Protein AF-A0A7V6G036-F1 (afdb_monomer)

Mean predicted aligned error: 5.05 Å

pLDDT: mean 91.59, std 6.53, range [67.0, 98.19]

Radius of gyration: 18.04 Å; Cα contacts (8 Å, |Δi|>4): 227; chains: 1; bounding box: 40×40×52 Å

Nearest PDB structures (foldseek):
  4u9l-assembly1_A  TM=2.159E-01  e=4.459E+00  Thermus thermophilus HB8

Solvent-accessible surface area (backbone atoms only — not comparable to full-atom values): 10056 Å² total; per-residue (Å²): 109,72,67,58,55,53,50,53,51,53,51,50,52,52,39,58,75,76,71,54,62,87,79,48,56,71,57,48,54,56,48,50,53,50,50,50,52,54,50,52,50,50,52,51,50,55,60,70,69,41,55,66,54,60,52,47,45,65,72,68,31,77,68,66,53,51,56,38,50,51,41,49,52,48,35,20,52,50,28,34,60,49,13,73,80,73,76,42,57,55,31,50,25,28,20,40,23,32,30,40,35,41,26,87,53,42,11,52,52,37,29,76,75,74,33,62,69,57,10,51,51,21,26,51,54,18,49,50,38,39,55,49,22,68,68,44,30,62,54,34,30,70,79,47,63,46,72,60,40,36,53,58,23,32,25,32,15,48,54,84,43,26,67,56,44,45,72,56,53,39,73,70,51,34,52,52,21,30,48,28,6,51,52,38,55,64,44,29,80,53,46,28,60,56,30,48,75,72,84

Foldseek 3Di:
DVVVVVVVVVVVVVCVVPPDDPVCVVVVLVVVVVVLVVVVVVLVVVVVPPVVLVVCCVVVDPVLVVLLVVLLCCLLVVQLVCCVVVVHDNLLSSLLSLCFLVLSNSLSCCCVLPNNVSSVVSNVVSPVLCVVLLVCLLVCLVPHPNLCSLNSCALVLQPPCLVVSVVRHHPVSSSSSNSSNSVSVVCSVPRNVVSSVVD

Structure (mmCIF, N/CA/C/O backbone):
data_AF-A0A7V6G036-F1
#
_entry.id   AF-A0A7V6G036-F1
#
loop_
_atom_site.group_PDB
_atom_site.id
_atom_site.type_symbol
_atom_site.label_atom_id
_atom_site.label_alt_id
_atom_site.label_comp_id
_atom_site.label_asym_id
_atom_site.label_entity_id
_atom_site.label_seq_id
_atom_site.pdbx_PDB_ins_code
_atom_site.Cartn_x
_atom_site.Cartn_y
_atom_site.Cartn_z
_atom_site.occupancy
_atom_site.B_iso_or_equiv
_atom_site.auth_seq_id
_atom_site.auth_comp_id
_atom_site.auth_asym_id
_atom_site.auth_atom_id
_atom_site.pdbx_PDB_model_num
ATOM 1 N N . MET A 1 1 ? 1.372 -22.410 1.178 1.00 67.00 1 MET A N 1
ATOM 2 C CA . MET A 1 1 ? 1.437 -21.189 0.343 1.00 67.00 1 MET A CA 1
ATOM 3 C C . MET A 1 1 ? 2.868 -20.773 0.031 1.00 67.00 1 MET A C 1
ATOM 5 O O . MET A 1 1 ? 3.196 -20.750 -1.142 1.00 67.00 1 MET A O 1
ATOM 9 N N . THR A 1 2 ? 3.741 -20.534 1.015 1.00 76.88 2 THR A N 1
ATOM 10 C CA . THR A 1 2 ? 5.126 -20.068 0.771 1.00 76.88 2 THR A CA 1
ATOM 11 C C . THR A 1 2 ? 5.919 -20.951 -0.199 1.00 76.88 2 THR A C 1
ATOM 13 O O . THR A 1 2 ? 6.504 -20.445 -1.147 1.00 76.88 2 THR A O 1
ATOM 16 N N . LEU A 1 3 ? 5.864 -22.279 -0.037 1.00 85.00 3 LEU A N 1
ATOM 17 C CA . LEU A 1 3 ? 6.539 -23.217 -0.943 1.00 85.00 3 LEU A CA 1
ATOM 18 C C . LEU A 1 3 ? 6.002 -23.147 -2.384 1.00 85.00 3 LEU A C 1
ATOM 20 O O . LEU A 1 3 ? 6.774 -23.248 -3.328 1.00 85.00 3 LEU A O 1
ATOM 24 N N . ILE A 1 4 ? 4.694 -22.932 -2.553 1.00 88.75 4 ILE A N 1
ATOM 25 C CA . ILE A 1 4 ? 4.055 -22.823 -3.875 1.00 88.75 4 ILE A CA 1
ATOM 26 C C . ILE A 1 4 ? 4.587 -21.589 -4.609 1.00 88.75 4 ILE A C 1
ATOM 28 O O . ILE A 1 4 ? 4.907 -21.684 -5.787 1.00 88.75 4 ILE A O 1
ATOM 32 N N . LEU A 1 5 ? 4.740 -20.461 -3.905 1.00 83.88 5 LEU A N 1
ATOM 33 C CA . LEU A 1 5 ? 5.298 -19.230 -4.475 1.00 83.88 5 LEU A CA 1
ATOM 34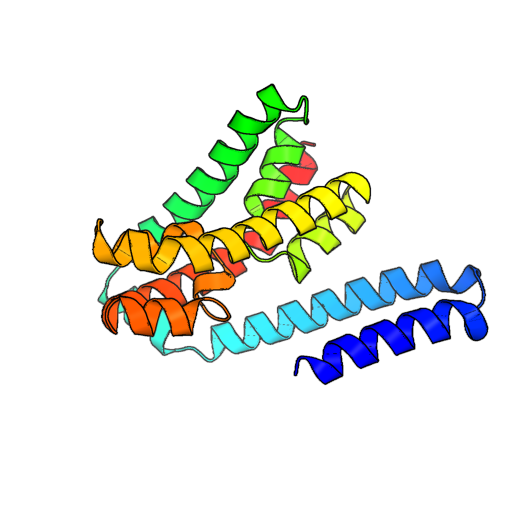 C C . LEU A 1 5 ? 6.755 -19.422 -4.911 1.00 83.88 5 LEU A C 1
ATOM 36 O O . LEU A 1 5 ? 7.113 -19.065 -6.029 1.00 83.88 5 LEU A O 1
ATOM 40 N N . VAL A 1 6 ? 7.579 -20.039 -4.058 1.00 88.12 6 VAL A N 1
ATOM 41 C CA . VAL A 1 6 ? 8.990 -20.316 -4.377 1.00 88.12 6 VAL A CA 1
ATOM 42 C C . VAL A 1 6 ? 9.105 -21.249 -5.583 1.00 88.12 6 VAL A C 1
ATOM 44 O O . VAL A 1 6 ? 9.888 -20.979 -6.490 1.00 88.12 6 VAL A O 1
ATOM 47 N N . ILE A 1 7 ? 8.299 -22.314 -5.628 1.00 93.31 7 ILE A N 1
ATOM 48 C CA . ILE A 1 7 ? 8.272 -23.248 -6.760 1.00 93.31 7 ILE A CA 1
ATOM 49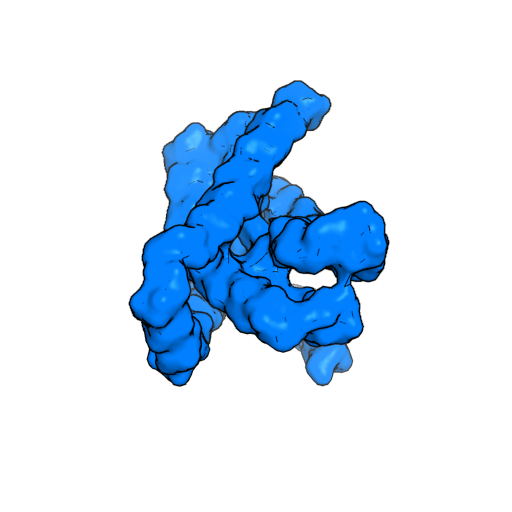 C C . ILE A 1 7 ? 7.805 -22.542 -8.036 1.00 93.31 7 ILE A C 1
ATOM 51 O O . ILE A 1 7 ? 8.419 -22.735 -9.080 1.00 93.31 7 ILE A O 1
ATOM 55 N N . ALA A 1 8 ? 6.768 -21.706 -7.969 1.00 91.81 8 ALA A N 1
ATOM 56 C CA . ALA A 1 8 ? 6.275 -20.963 -9.126 1.00 91.81 8 ALA A CA 1
ATOM 57 C C . ALA A 1 8 ? 7.354 -20.036 -9.712 1.00 91.81 8 ALA A C 1
ATOM 59 O O . ALA A 1 8 ? 7.557 -20.031 -10.925 1.00 91.81 8 ALA A O 1
ATOM 60 N N . ILE A 1 9 ? 8.095 -19.320 -8.857 1.00 89.56 9 ILE A N 1
ATOM 61 C CA . ILE A 1 9 ? 9.213 -18.466 -9.284 1.00 89.56 9 ILE A CA 1
ATOM 62 C C . ILE A 1 9 ? 10.333 -19.310 -9.898 1.00 89.56 9 ILE A C 1
ATOM 64 O O . ILE A 1 9 ? 10.799 -19.004 -10.993 1.00 89.56 9 ILE A O 1
ATOM 68 N N . ALA A 1 10 ? 10.746 -20.389 -9.227 1.00 92.94 10 ALA A N 1
ATOM 69 C CA . ALA A 1 10 ? 11.811 -21.258 -9.721 1.00 92.94 10 ALA A CA 1
ATOM 70 C C . ALA A 1 10 ? 11.461 -21.867 -11.089 1.00 92.94 10 ALA A C 1
ATOM 72 O O . ALA A 1 10 ? 12.284 -21.842 -12.002 1.00 92.94 10 ALA A O 1
ATOM 73 N N . LEU A 1 11 ? 10.228 -22.353 -11.260 1.00 94.12 11 LEU A N 1
ATOM 74 C CA . LEU A 1 11 ? 9.738 -22.863 -12.540 1.00 94.12 11 LEU A CA 1
ATOM 75 C C . LEU A 1 11 ? 9.692 -21.770 -13.610 1.00 94.12 11 LEU A C 1
ATOM 77 O O . LEU A 1 11 ? 10.123 -22.024 -14.730 1.00 94.12 11 LEU A O 1
ATOM 81 N N . GLY A 1 12 ? 9.234 -20.562 -13.271 1.00 91.31 12 GLY A N 1
ATOM 82 C CA . GLY A 1 12 ? 9.224 -19.423 -14.192 1.00 91.31 12 GLY A CA 1
ATOM 83 C C . GLY A 1 12 ? 10.622 -19.069 -14.702 1.00 91.31 12 GLY A C 1
ATOM 84 O O . GLY A 1 12 ? 10.814 -18.919 -15.908 1.00 91.31 12 GLY A O 1
ATOM 85 N N . ILE A 1 13 ? 11.617 -19.027 -13.808 1.00 91.00 13 ILE A N 1
ATOM 86 C CA . ILE A 1 13 ? 13.024 -18.792 -14.170 1.00 91.00 13 ILE A CA 1
ATOM 87 C C . ILE A 1 13 ? 13.540 -19.912 -15.082 1.00 91.00 13 ILE A C 1
ATOM 89 O O . ILE A 1 13 ? 14.105 -19.632 -16.137 1.00 91.00 13 ILE A O 1
ATOM 93 N N . LEU A 1 14 ? 13.323 -21.181 -14.717 1.00 94.50 14 LEU A N 1
ATOM 94 C CA . LEU A 1 14 ? 13.783 -22.323 -15.516 1.00 94.50 14 LEU A CA 1
ATOM 95 C C . LEU A 1 14 ? 13.136 -22.350 -16.908 1.00 94.50 14 LEU A C 1
ATOM 97 O O . LEU A 1 14 ? 13.818 -22.580 -17.905 1.00 94.50 14 LEU A O 1
ATOM 101 N N . MET A 1 15 ? 11.834 -22.078 -16.998 1.00 91.94 15 MET A N 1
ATOM 102 C CA . MET A 1 15 ? 11.129 -22.001 -18.277 1.00 91.94 15 MET A CA 1
ATOM 103 C C . MET A 1 15 ? 11.616 -20.829 -19.134 1.00 91.94 15 MET A C 1
ATOM 105 O O . MET A 1 15 ? 11.800 -21.000 -20.339 1.00 91.94 15 MET A O 1
ATOM 109 N N . GLY A 1 16 ? 11.868 -19.669 -18.523 1.00 89.69 16 GLY A N 1
ATOM 110 C CA . GLY A 1 16 ? 12.427 -18.507 -19.214 1.00 89.69 16 GLY A CA 1
ATOM 111 C C . GLY A 1 16 ? 13.846 -18.740 -19.742 1.00 89.69 16 GLY A C 1
ATOM 112 O O . GLY A 1 16 ? 14.175 -18.246 -20.813 1.00 89.69 16 GLY A O 1
ATOM 113 N N . LEU A 1 17 ? 14.671 -19.518 -19.031 1.00 89.12 17 LEU A N 1
ATOM 114 C CA . LEU A 1 17 ? 16.050 -19.816 -19.439 1.00 89.12 17 LEU A CA 1
ATOM 115 C C . LEU A 1 17 ? 16.159 -20.922 -20.500 1.00 89.12 17 LEU A C 1
ATOM 117 O O . LEU A 1 17 ? 17.042 -20.847 -21.353 1.00 89.12 17 LEU A O 1
ATOM 121 N N . TYR A 1 18 ? 15.317 -21.960 -20.433 1.00 92.75 18 TYR A N 1
ATOM 122 C CA . TYR A 1 18 ? 15.518 -23.189 -21.219 1.00 92.75 18 TYR A CA 1
ATOM 123 C C . TYR A 1 18 ? 14.415 -23.512 -22.230 1.00 92.75 18 TYR A C 1
ATOM 125 O O . TYR A 1 18 ? 14.662 -24.295 -23.145 1.00 92.75 18 TYR A O 1
ATOM 133 N N . VAL A 1 19 ? 13.201 -22.978 -22.063 1.00 89.31 19 VAL A N 1
ATOM 134 C CA . VAL A 1 19 ? 12.027 -23.424 -22.837 1.00 89.31 19 VAL A CA 1
ATOM 135 C C . VAL A 1 19 ? 11.564 -22.362 -23.824 1.00 89.31 19 VAL A C 1
ATOM 137 O O . VAL A 1 19 ? 11.290 -22.683 -24.980 1.00 89.31 19 VAL A O 1
ATOM 140 N N . PHE A 1 20 ? 11.457 -21.106 -23.389 1.00 86.56 20 PHE A N 1
ATOM 141 C CA . PHE A 1 20 ? 10.853 -20.064 -24.212 1.00 86.56 20 PHE A CA 1
ATOM 142 C C . PHE A 1 20 ? 11.882 -19.248 -25.012 1.00 86.56 20 PHE A C 1
ATOM 144 O O . PHE A 1 20 ? 12.910 -18.848 -24.471 1.00 86.56 20 PHE A O 1
ATOM 151 N N . PRO A 1 21 ? 11.607 -18.951 -26.298 1.00 84.50 21 PRO A N 1
ATOM 152 C CA . PRO A 1 21 ? 12.458 -18.087 -27.109 1.00 84.50 21 PRO A CA 1
ATOM 153 C C . PRO A 1 21 ? 12.292 -16.610 -26.720 1.00 84.50 21 PRO A C 1
ATOM 155 O O . PRO A 1 21 ? 11.225 -16.198 -26.271 1.00 84.50 21 PRO A O 1
ATOM 158 N N . ASN A 1 22 ? 13.300 -15.777 -27.005 1.00 76.94 22 ASN A N 1
ATOM 159 C CA . ASN A 1 22 ? 13.310 -14.340 -26.667 1.00 76.94 22 ASN A CA 1
ATOM 160 C C . ASN A 1 22 ? 12.084 -13.550 -27.178 1.00 76.94 22 ASN A C 1
ATOM 162 O O . ASN A 1 22 ? 11.715 -12.539 -26.590 1.00 76.94 22 ASN A O 1
ATOM 166 N N . GLY A 1 23 ? 11.422 -14.008 -28.248 1.00 77.81 23 GLY A N 1
ATOM 167 C CA . GLY A 1 23 ? 10.196 -13.391 -28.772 1.00 77.81 23 GLY A CA 1
ATOM 168 C C . GLY A 1 23 ? 8.948 -13.574 -27.894 1.00 77.81 23 GLY A C 1
ATOM 169 O O . GLY A 1 23 ? 7.912 -12.990 -28.198 1.00 77.81 23 GLY A O 1
ATOM 170 N N . ILE A 1 24 ? 9.020 -14.367 -26.816 1.00 83.56 24 ILE A N 1
ATOM 171 C CA . ILE A 1 24 ? 7.887 -14.615 -25.911 1.00 83.56 24 ILE A CA 1
ATOM 172 C C . ILE A 1 24 ? 7.506 -13.385 -25.076 1.00 83.56 24 ILE A C 1
ATOM 174 O O . ILE A 1 24 ? 6.376 -13.311 -24.602 1.00 83.56 24 ILE A O 1
ATOM 178 N N . LEU A 1 25 ? 8.425 -12.426 -24.899 1.00 78.38 25 LEU A N 1
ATOM 179 C CA . LEU A 1 25 ? 8.255 -11.286 -23.988 1.00 78.38 25 LEU A CA 1
ATOM 180 C C . LEU A 1 25 ? 6.964 -10.498 -24.268 1.00 78.38 25 LEU A C 1
ATOM 182 O O . LEU A 1 25 ? 6.233 -10.172 -23.341 1.00 78.38 25 LEU A O 1
ATOM 186 N N . ILE A 1 26 ? 6.608 -10.324 -25.544 1.00 76.88 26 ILE A N 1
ATOM 187 C CA . ILE A 1 26 ? 5.375 -9.633 -25.962 1.00 76.88 26 ILE A CA 1
ATOM 188 C C . ILE A 1 26 ? 4.113 -10.355 -25.451 1.00 76.88 26 ILE A C 1
ATOM 190 O O . ILE A 1 26 ? 3.136 -9.721 -25.058 1.00 76.88 26 ILE A O 1
ATOM 194 N N . TYR A 1 27 ? 4.121 -11.691 -25.442 1.00 84.00 27 TYR A N 1
ATOM 195 C CA . TYR A 1 27 ? 2.999 -12.493 -24.944 1.00 84.00 27 TYR A CA 1
ATOM 196 C C . TYR A 1 27 ? 2.969 -12.559 -23.413 1.00 84.00 27 TYR A C 1
ATOM 198 O O . TYR A 1 27 ? 1.895 -12.724 -22.831 1.00 84.00 27 TYR A O 1
ATOM 206 N N . LEU A 1 28 ? 4.125 -12.416 -22.753 1.00 85.00 28 LEU A N 1
ATOM 207 C CA . LEU A 1 28 ? 4.197 -12.334 -21.295 1.00 85.00 28 LEU A CA 1
ATOM 208 C C . LEU A 1 28 ? 3.542 -11.054 -20.784 1.00 85.00 28 LEU A C 1
ATOM 210 O O . LEU A 1 28 ? 2.752 -11.144 -19.849 1.00 85.00 28 LEU A O 1
ATOM 214 N N . ASP A 1 29 ? 3.772 -9.910 -21.432 1.00 82.12 29 ASP A N 1
ATOM 215 C CA . ASP A 1 29 ? 3.136 -8.644 -21.043 1.00 82.12 29 ASP A CA 1
ATOM 216 C C . ASP A 1 29 ? 1.605 -8.750 -21.092 1.00 82.12 29 ASP A C 1
ATOM 218 O O . ASP A 1 29 ? 0.918 -8.427 -20.120 1.00 82.12 29 ASP A O 1
ATOM 222 N N . GLN A 1 30 ? 1.065 -9.312 -22.180 1.00 86.69 30 GLN A N 1
ATOM 223 C CA . GLN A 1 30 ? -0.372 -9.583 -22.309 1.00 86.69 30 GLN A CA 1
ATOM 224 C C . GLN A 1 30 ? -0.879 -10.550 -21.228 1.00 86.69 30 GLN A C 1
ATOM 226 O O . GLN A 1 30 ? -1.960 -10.349 -20.670 1.00 86.69 30 GLN A O 1
ATOM 231 N N . GLY A 1 31 ? -0.099 -11.589 -20.913 1.00 90.00 31 GLY A N 1
ATOM 232 C CA . GLY A 1 31 ? -0.412 -12.549 -19.856 1.00 90.00 31 GLY A CA 1
ATOM 233 C C . GLY A 1 31 ? -0.441 -11.915 -18.463 1.00 90.00 31 GLY A C 1
ATOM 234 O O . GLY A 1 31 ? -1.357 -12.191 -17.687 1.00 90.00 31 GLY A O 1
ATOM 235 N N . VAL A 1 32 ? 0.509 -11.027 -18.159 1.00 88.44 32 VAL A N 1
ATOM 236 C CA . VAL A 1 32 ? 0.552 -10.265 -16.903 1.00 88.44 32 VAL A CA 1
ATOM 237 C C . VAL A 1 32 ? -0.665 -9.352 -16.800 1.00 88.44 32 VAL A C 1
ATOM 239 O O . VAL A 1 32 ? -1.358 -9.389 -15.784 1.00 88.44 32 VAL A O 1
ATOM 242 N N . THR A 1 33 ? -0.993 -8.600 -17.855 1.00 89.00 33 THR A N 1
ATOM 243 C CA . THR A 1 33 ? -2.189 -7.743 -17.875 1.00 89.00 33 THR A CA 1
ATOM 244 C C . THR A 1 33 ? -3.469 -8.555 -17.666 1.00 89.00 33 THR A C 1
ATOM 246 O O . THR A 1 33 ? -4.305 -8.178 -16.845 1.00 89.00 33 THR A O 1
ATOM 249 N N . LEU A 1 34 ? -3.612 -9.707 -18.328 1.00 92.12 34 LEU A N 1
ATOM 250 C CA . LEU A 1 34 ? -4.748 -10.605 -18.107 1.00 92.12 34 LEU A CA 1
ATOM 251 C C . LEU A 1 34 ? -4.801 -11.105 -16.653 1.00 92.12 34 LEU A C 1
ATOM 253 O O . LEU A 1 34 ? -5.874 -11.124 -16.047 1.00 92.12 34 LEU A O 1
ATOM 257 N N . GLY A 1 35 ? -3.651 -11.467 -16.080 1.00 91.44 35 GLY A N 1
ATOM 258 C CA . GLY A 1 35 ? -3.524 -11.857 -14.677 1.00 91.44 35 GLY A CA 1
ATOM 259 C C . GLY A 1 35 ? -3.979 -10.756 -13.718 1.00 91.44 35 GLY A C 1
ATOM 260 O O . GLY A 1 35 ? -4.756 -11.032 -12.802 1.00 91.44 35 GLY A O 1
ATOM 261 N N . LEU A 1 36 ? -3.582 -9.504 -13.967 1.00 89.50 36 LEU A N 1
ATOM 262 C CA . LEU A 1 36 ? -4.044 -8.341 -13.205 1.00 89.50 36 LEU A CA 1
ATOM 263 C C . LEU A 1 36 ? -5.560 -8.145 -13.334 1.00 89.50 36 LEU A C 1
ATOM 265 O O . LEU A 1 36 ? -6.229 -7.910 -12.329 1.00 89.50 36 LEU A O 1
ATOM 269 N N . CYS A 1 37 ? -6.133 -8.293 -14.532 1.00 91.06 37 CYS A N 1
ATOM 270 C CA . CYS A 1 37 ? -7.583 -8.209 -14.723 1.00 91.06 37 CYS A CA 1
ATOM 271 C C . CYS A 1 37 ? -8.333 -9.296 -13.936 1.00 91.06 37 CYS A C 1
ATOM 273 O O . CYS A 1 37 ? -9.327 -8.997 -13.274 1.00 91.06 37 CYS A O 1
ATOM 275 N N . ILE A 1 38 ? -7.850 -10.542 -13.967 1.00 93.00 38 ILE A N 1
ATOM 276 C CA . ILE A 1 38 ? -8.428 -11.657 -13.199 1.00 93.00 38 ILE A CA 1
ATOM 277 C C . ILE A 1 38 ? -8.303 -11.396 -11.690 1.00 93.00 38 ILE A C 1
ATOM 279 O O . ILE A 1 38 ? -9.254 -11.616 -10.939 1.00 93.00 38 ILE A O 1
ATOM 283 N N . MET A 1 39 ? -7.157 -10.882 -11.244 1.00 89.38 39 MET A N 1
ATOM 284 C CA . MET A 1 39 ? -6.924 -10.498 -9.853 1.00 89.38 39 MET A CA 1
ATOM 285 C C . MET A 1 39 ? -7.904 -9.411 -9.399 1.00 89.38 39 MET A C 1
ATOM 287 O O . MET A 1 39 ? -8.566 -9.582 -8.377 1.00 89.38 39 MET A O 1
ATOM 291 N N . LEU A 1 40 ? -8.065 -8.336 -10.177 1.00 88.69 40 LEU A N 1
ATOM 292 C CA . LEU A 1 40 ? -9.033 -7.274 -9.889 1.00 88.69 40 LEU A CA 1
ATOM 293 C C . LEU A 1 40 ? -10.476 -7.789 -9.893 1.00 88.69 40 LEU A C 1
ATOM 295 O O . LEU A 1 40 ? -11.276 -7.374 -9.056 1.00 88.69 40 LEU A O 1
ATOM 299 N N . PHE A 1 41 ? -10.810 -8.721 -10.787 1.00 91.44 41 PHE A N 1
ATOM 300 C CA . PHE A 1 41 ? -12.118 -9.368 -10.802 1.00 91.44 41 PHE A CA 1
ATOM 301 C C . PHE A 1 41 ? -12.391 -10.133 -9.498 1.00 91.44 41 PHE A C 1
ATOM 303 O O . PHE A 1 41 ? -13.454 -9.962 -8.897 1.00 91.44 41 PHE A O 1
ATOM 310 N N . PHE A 1 42 ? -11.430 -10.924 -9.010 1.00 88.69 42 PHE A N 1
ATOM 311 C CA . PHE A 1 42 ? -11.578 -11.636 -7.737 1.00 88.69 42 PHE A CA 1
ATOM 312 C C . PHE A 1 42 ? -11.618 -10.703 -6.531 1.00 88.69 42 PHE A C 1
ATOM 314 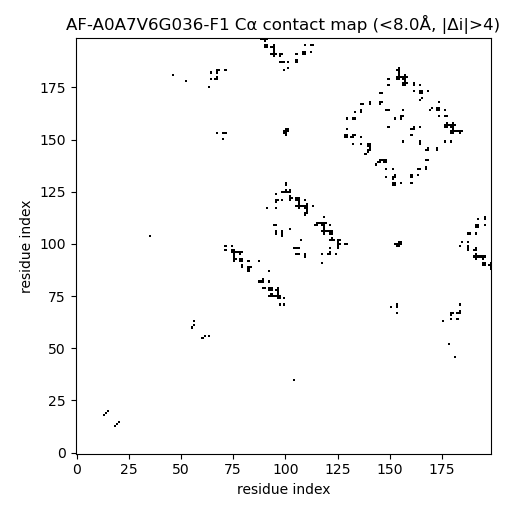O O . PHE A 1 42 ? -12.445 -10.919 -5.647 1.00 88.69 42 PHE A O 1
ATOM 321 N N . VAL A 1 43 ? -10.811 -9.639 -6.518 1.00 85.38 43 VAL A N 1
ATOM 322 C CA . VAL A 1 43 ? -10.906 -8.585 -5.495 1.00 85.38 43 VAL A CA 1
ATOM 323 C C . VAL A 1 43 ? -12.303 -7.956 -5.510 1.00 85.38 43 VAL A C 1
ATOM 325 O O . VAL A 1 43 ? -12.922 -7.804 -4.461 1.00 85.38 43 VAL A O 1
ATOM 328 N N . GLY A 1 44 ? -12.859 -7.675 -6.692 1.00 86.12 44 GLY A N 1
ATOM 329 C CA . GLY A 1 44 ? -14.228 -7.178 -6.833 1.00 86.12 44 GLY A CA 1
ATOM 330 C C . GLY A 1 44 ? -15.283 -8.132 -6.257 1.00 86.12 44 GLY A C 1
ATOM 331 O O . GLY A 1 44 ? -16.206 -7.687 -5.570 1.00 86.12 44 GLY A O 1
ATOM 332 N N . ILE A 1 45 ? -15.135 -9.444 -6.478 1.00 86.94 45 ILE A N 1
ATOM 333 C CA . ILE A 1 45 ? -16.011 -10.464 -5.876 1.00 86.94 45 ILE A CA 1
ATOM 334 C C . ILE A 1 45 ? -15.867 -10.488 -4.352 1.00 86.94 45 ILE A C 1
ATOM 336 O O . ILE A 1 45 ? -16.884 -10.548 -3.658 1.00 86.94 45 ILE A O 1
ATOM 340 N N . ASP A 1 46 ? -14.639 -10.453 -3.833 1.00 83.75 46 ASP A N 1
ATOM 341 C CA . ASP A 1 46 ? -14.375 -10.497 -2.394 1.00 83.75 46 ASP A CA 1
ATOM 342 C C . ASP A 1 46 ? -15.032 -9.309 -1.678 1.00 83.75 46 ASP A C 1
ATOM 344 O O . ASP A 1 46 ? -15.830 -9.496 -0.753 1.00 83.75 46 ASP A O 1
ATOM 348 N N . ILE A 1 47 ? -14.837 -8.099 -2.215 1.00 80.12 47 ILE A N 1
ATOM 349 C CA . ILE A 1 47 ? -15.497 -6.879 -1.737 1.00 80.12 47 ILE A CA 1
ATOM 350 C C . ILE A 1 47 ? -17.022 -7.035 -1.807 1.00 80.12 47 ILE A C 1
ATOM 352 O O . ILE A 1 47 ? -17.710 -6.810 -0.811 1.00 80.12 47 ILE A O 1
ATOM 356 N N . GLY A 1 48 ? -17.568 -7.463 -2.951 1.00 80.94 48 GLY A N 1
ATOM 357 C CA . GLY A 1 48 ? -19.014 -7.594 -3.158 1.00 80.94 48 GLY A CA 1
ATOM 358 C C . GLY A 1 48 ? -19.692 -8.628 -2.249 1.00 80.94 48 GLY A C 1
ATOM 359 O O . GLY A 1 48 ? -20.852 -8.454 -1.862 1.00 80.94 48 GLY A O 1
ATOM 360 N N . LYS A 1 49 ? -18.980 -9.693 -1.863 1.00 83.69 49 LYS A N 1
ATOM 361 C CA . LYS A 1 49 ? -19.487 -10.702 -0.921 1.00 83.69 49 LYS A CA 1
ATOM 362 C C . LYS A 1 49 ? -19.415 -10.245 0.532 1.00 83.69 49 LYS A C 1
ATOM 364 O O . LYS A 1 49 ? -20.170 -10.768 1.358 1.00 83.69 49 LYS A O 1
ATOM 369 N N . ASN A 1 50 ? -18.582 -9.259 0.849 1.00 77.69 50 ASN A N 1
ATOM 370 C CA . ASN A 1 50 ? -18.373 -8.796 2.211 1.00 77.69 50 ASN A CA 1
ATOM 371 C C . ASN A 1 50 ? -19.458 -7.803 2.675 1.00 77.69 50 ASN A C 1
ATOM 373 O O . ASN A 1 50 ? -19.219 -6.623 2.936 1.00 77.69 50 ASN A O 1
ATOM 377 N N . LYS A 1 51 ? -20.702 -8.293 2.790 1.00 75.25 51 LYS A N 1
ATOM 378 C CA . LYS A 1 51 ? -21.880 -7.494 3.193 1.00 75.25 51 LYS A CA 1
ATOM 379 C C . LYS A 1 51 ? -21.713 -6.815 4.557 1.00 75.25 51 LYS A C 1
ATOM 381 O O . LYS A 1 51 ? -22.339 -5.782 4.800 1.00 75.25 51 LYS A O 1
ATOM 386 N N . GLU A 1 52 ? -20.876 -7.369 5.433 1.00 70.19 52 GLU A N 1
ATOM 387 C CA . GLU A 1 52 ? -20.580 -6.774 6.737 1.00 70.19 52 GLU A CA 1
ATOM 388 C C . GLU A 1 52 ? -19.884 -5.417 6.621 1.00 70.19 52 GLU A C 1
ATOM 390 O O . GLU A 1 52 ? -20.233 -4.508 7.374 1.00 70.19 52 GLU A O 1
ATOM 395 N N . VAL A 1 53 ? -18.982 -5.233 5.649 1.00 71.44 53 VAL A N 1
ATOM 396 C CA . VAL A 1 53 ? -18.329 -3.938 5.390 1.00 71.44 53 VAL A CA 1
ATOM 397 C C . VAL A 1 53 ? -19.373 -2.877 5.075 1.00 71.44 53 VAL A C 1
ATOM 399 O O . VAL A 1 53 ? -19.431 -1.841 5.735 1.00 71.44 53 VAL A O 1
ATOM 402 N N . PHE A 1 54 ? -20.260 -3.161 4.121 1.00 74.25 54 PHE A N 1
ATOM 403 C CA . PHE A 1 54 ? -21.300 -2.221 3.707 1.00 74.25 54 PHE A CA 1
ATOM 404 C C . PHE A 1 54 ? -22.294 -1.916 4.831 1.00 74.25 54 PHE A C 1
ATOM 406 O O . PHE A 1 54 ? -22.677 -0.760 5.018 1.00 74.25 54 PHE A O 1
ATOM 413 N N . ASN A 1 55 ? -22.696 -2.927 5.604 1.00 78.62 55 ASN A N 1
ATOM 414 C CA . ASN A 1 55 ? -23.597 -2.731 6.738 1.00 78.62 55 ASN A CA 1
ATOM 415 C C . ASN A 1 55 ? -22.940 -1.898 7.842 1.00 78.62 55 ASN A C 1
ATOM 417 O O . ASN A 1 55 ? -23.570 -0.982 8.369 1.00 78.62 55 ASN A O 1
ATOM 421 N N . ARG A 1 56 ? -21.667 -2.149 8.163 1.00 73.19 56 ARG A N 1
ATOM 422 C CA . ARG A 1 56 ? -20.954 -1.375 9.183 1.00 73.19 56 ARG A CA 1
ATOM 423 C C . ARG A 1 56 ? -20.676 0.055 8.745 1.00 73.19 56 ARG A C 1
ATOM 425 O O . ARG A 1 56 ? -20.828 0.944 9.573 1.00 73.19 56 ARG A O 1
ATOM 432 N N . ILE A 1 57 ? -20.375 0.309 7.470 1.00 74.88 57 ILE A N 1
ATOM 433 C CA . ILE A 1 57 ? -20.273 1.680 6.941 1.00 74.88 57 ILE A CA 1
ATOM 434 C C . ILE A 1 57 ? -21.618 2.411 7.070 1.00 74.88 57 ILE A C 1
ATOM 436 O O . ILE A 1 57 ? -21.648 3.566 7.492 1.00 74.88 57 ILE A O 1
ATOM 440 N N . LYS A 1 58 ? -22.743 1.743 6.776 1.00 77.00 58 LYS A N 1
ATOM 441 C CA . LYS A 1 58 ? -24.083 2.332 6.949 1.00 77.00 58 LYS A CA 1
ATOM 442 C C . LYS A 1 58 ? -24.402 2.665 8.408 1.00 77.00 58 LYS A C 1
ATOM 444 O O . LYS A 1 58 ? -25.006 3.700 8.662 1.00 77.00 58 LYS A O 1
ATOM 449 N N . VAL A 1 59 ? -24.000 1.809 9.350 1.00 77.06 59 VAL A N 1
ATOM 450 C CA . VAL A 1 59 ? -24.275 1.985 10.788 1.00 77.06 59 VAL A CA 1
ATOM 451 C C . VAL A 1 59 ? -23.339 3.011 11.435 1.00 77.06 59 VAL A C 1
ATOM 453 O O . VAL A 1 59 ? -23.792 3.861 12.194 1.00 77.06 59 VAL A O 1
ATOM 456 N N . LEU A 1 60 ? -22.038 2.947 11.140 1.00 72.19 60 LEU A N 1
ATOM 457 C CA . LEU A 1 60 ? -21.011 3.825 11.719 1.00 72.19 60 LEU A CA 1
ATOM 458 C C . LEU A 1 60 ? -20.944 5.196 11.017 1.00 72.19 60 LEU A C 1
ATOM 460 O O . LEU A 1 60 ? -20.371 6.146 11.552 1.00 72.19 60 LEU A O 1
ATOM 464 N N . GLY A 1 61 ? -21.560 5.309 9.838 1.00 80.12 61 GLY A N 1
ATOM 465 C CA . GLY A 1 61 ? -21.639 6.523 9.037 1.00 80.12 61 GLY A CA 1
ATOM 466 C C . GLY A 1 61 ? -20.363 6.826 8.249 1.00 80.12 61 GLY A C 1
ATOM 467 O O . GLY A 1 61 ? -19.304 6.236 8.453 1.00 80.12 61 GLY A O 1
ATOM 468 N N . TRP A 1 62 ? -20.450 7.820 7.359 1.00 80.62 62 TRP A N 1
ATOM 469 C CA . TRP A 1 62 ? -19.370 8.241 6.450 1.00 80.62 62 TRP A CA 1
ATOM 470 C C . TRP A 1 62 ? -18.059 8.635 7.148 1.00 80.62 62 TRP A C 1
ATOM 472 O O . TRP A 1 62 ? -17.001 8.616 6.524 1.00 80.62 62 TRP A O 1
ATOM 482 N N . LYS A 1 63 ? -18.100 8.935 8.454 1.00 83.81 63 LYS A N 1
ATOM 483 C CA . LYS A 1 63 ? -16.916 9.263 9.262 1.00 83.81 63 LYS A CA 1
ATOM 484 C C . LYS A 1 63 ? -15.873 8.143 9.271 1.00 83.81 63 LYS A C 1
ATOM 486 O O . LYS A 1 63 ? -14.691 8.439 9.396 1.00 83.81 63 LYS A O 1
ATOM 491 N N . ILE A 1 64 ? -16.280 6.885 9.088 1.00 84.94 64 ILE A N 1
ATOM 492 C CA . ILE A 1 64 ? -15.346 5.753 9.022 1.00 84.94 64 ILE A CA 1
ATOM 493 C C . ILE A 1 64 ? -14.372 5.850 7.840 1.00 84.94 64 ILE A C 1
ATOM 495 O O . ILE A 1 64 ? -13.248 5.368 7.932 1.00 84.94 64 ILE A O 1
ATOM 499 N N . LEU A 1 65 ? -14.768 6.526 6.755 1.00 89.81 65 LEU A N 1
ATOM 500 C CA . LEU A 1 65 ? -13.925 6.709 5.574 1.00 89.81 65 LEU A CA 1
ATOM 501 C C . LEU A 1 65 ? -12.827 7.756 5.784 1.00 89.81 65 LEU A C 1
ATOM 503 O O . LEU A 1 65 ? -11.875 7.801 5.012 1.00 89.81 65 LEU A O 1
ATOM 507 N N . LEU A 1 66 ? -12.905 8.566 6.845 1.00 92.62 66 LEU A N 1
ATOM 508 C CA . LEU A 1 66 ? -11.852 9.532 7.156 1.00 92.62 66 LEU A CA 1
ATOM 509 C C . LEU A 1 66 ? -10.516 8.841 7.434 1.00 92.62 66 LEU A C 1
ATOM 511 O O . LEU A 1 66 ? -9.475 9.395 7.094 1.00 92.62 66 LEU A O 1
ATOM 515 N N . LEU A 1 67 ? -10.535 7.633 8.006 1.00 94.56 67 LEU A N 1
ATOM 516 C CA . LEU A 1 67 ? -9.323 6.872 8.293 1.00 94.56 67 LEU A CA 1
ATOM 517 C C . LEU A 1 67 ? -8.573 6.456 7.011 1.00 94.56 67 LEU A C 1
ATOM 519 O O . LEU A 1 67 ? -7.434 6.899 6.854 1.00 94.56 67 LEU A O 1
ATOM 523 N N . PRO A 1 68 ? -9.161 5.688 6.068 1.00 95.50 68 PRO A N 1
ATOM 524 C CA . PRO A 1 68 ? -8.481 5.348 4.819 1.00 95.50 68 PRO A CA 1
ATOM 525 C C . PRO A 1 68 ? -8.110 6.591 4.003 1.00 95.50 68 PRO A C 1
ATOM 527 O O . PRO A 1 68 ? -7.007 6.648 3.471 1.00 95.50 68 PRO A O 1
ATOM 530 N N . ILE A 1 69 ? -8.956 7.627 3.962 1.00 96.31 69 ILE A N 1
ATOM 531 C CA . ILE A 1 69 ? -8.627 8.872 3.247 1.00 96.31 69 ILE A CA 1
ATOM 532 C C . ILE A 1 69 ? -7.386 9.538 3.852 1.00 96.31 69 ILE A C 1
ATOM 534 O O . ILE A 1 69 ? -6.489 9.928 3.111 1.00 96.31 69 ILE A O 1
ATOM 538 N N . SER A 1 70 ? -7.297 9.624 5.182 1.00 96.75 70 SER A N 1
ATOM 539 C CA . SER A 1 70 ? -6.138 10.216 5.867 1.00 96.75 70 SER A CA 1
ATOM 540 C C . SER A 1 70 ? -4.860 9.401 5.658 1.00 96.75 70 SER A C 1
ATOM 542 O O . SER A 1 70 ? -3.775 9.965 5.536 1.00 96.75 70 SER A O 1
ATOM 544 N N . ILE A 1 71 ? -4.973 8.071 5.596 1.00 97.69 71 ILE A N 1
ATOM 545 C CA . ILE A 1 71 ? -3.836 7.191 5.300 1.00 97.69 71 ILE A CA 1
ATOM 546 C C . ILE A 1 71 ? -3.377 7.387 3.854 1.00 97.69 71 ILE A C 1
ATOM 548 O O . ILE A 1 71 ? -2.175 7.482 3.610 1.00 97.69 71 ILE A O 1
ATOM 552 N N . ALA A 1 72 ? -4.311 7.481 2.905 1.00 98.12 72 ALA A N 1
ATOM 553 C CA . ALA A 1 72 ? -3.992 7.704 1.502 1.00 98.12 72 ALA A CA 1
ATOM 554 C C . ALA A 1 72 ? -3.295 9.050 1.290 1.00 98.12 72 ALA A C 1
ATOM 556 O O . ALA A 1 72 ? -2.209 9.098 0.711 1.00 98.12 72 ALA A O 1
ATOM 557 N N . THR A 1 73 ? -3.868 10.133 1.821 1.00 98.00 73 THR A N 1
ATOM 558 C CA . THR A 1 73 ? -3.274 11.470 1.713 1.00 98.00 73 THR A CA 1
ATOM 559 C C . THR A 1 73 ? -1.918 11.532 2.404 1.00 98.00 73 THR A C 1
ATOM 561 O O . THR A 1 73 ? -0.965 12.019 1.803 1.00 98.00 73 THR A O 1
ATOM 564 N N . GLY A 1 74 ? -1.788 10.976 3.613 1.00 97.94 74 GLY A N 1
ATOM 565 C CA . GLY A 1 74 ? -0.514 10.911 4.329 1.00 97.94 74 GLY A CA 1
ATOM 566 C C . GLY A 1 74 ? 0.559 10.121 3.573 1.00 97.94 74 GLY A C 1
ATOM 567 O O . GLY A 1 74 ? 1.703 10.561 3.503 1.00 97.94 74 GLY A O 1
ATOM 568 N N . SER A 1 75 ? 0.191 8.995 2.958 1.00 97.81 75 SER A N 1
ATOM 569 C CA . SER A 1 75 ? 1.099 8.162 2.158 1.00 97.81 75 SER A CA 1
ATOM 570 C C . SER A 1 75 ? 1.610 8.896 0.914 1.00 97.81 75 SER A C 1
ATOM 572 O O . SER A 1 75 ? 2.811 8.909 0.651 1.00 97.81 75 SER A O 1
ATOM 574 N N . ILE A 1 76 ? 0.708 9.550 0.176 1.00 98.19 76 ILE A N 1
ATOM 575 C CA . ILE A 1 76 ? 1.039 10.293 -1.049 1.00 98.19 76 ILE A CA 1
ATOM 576 C C . ILE A 1 76 ? 1.876 11.530 -0.721 1.00 98.19 76 ILE A C 1
ATOM 578 O O . ILE A 1 76 ? 2.945 11.721 -1.296 1.00 98.19 76 ILE A O 1
ATOM 582 N N . ILE A 1 77 ? 1.422 12.347 0.234 1.00 98.06 77 ILE A N 1
ATOM 583 C CA . ILE A 1 77 ? 2.126 13.566 0.645 1.00 98.06 77 ILE A CA 1
ATOM 584 C C . ILE A 1 77 ? 3.491 13.210 1.242 1.00 98.06 77 ILE A C 1
ATOM 586 O O . ILE A 1 77 ? 4.481 13.863 0.930 1.00 98.06 77 ILE A O 1
ATOM 590 N N . GLY A 1 78 ? 3.577 12.153 2.055 1.00 97.44 78 GLY A N 1
ATOM 591 C CA . GLY A 1 78 ? 4.844 11.678 2.608 1.00 97.44 78 GLY A CA 1
ATOM 592 C C . GLY A 1 78 ? 5.847 11.290 1.519 1.00 97.44 78 GLY A C 1
ATOM 593 O O . GLY A 1 78 ? 7.005 11.701 1.582 1.00 97.44 78 GLY A O 1
ATOM 594 N N . ALA A 1 79 ? 5.400 10.568 0.488 1.00 97.38 79 ALA A N 1
ATOM 595 C CA . ALA A 1 79 ? 6.247 10.219 -0.650 1.00 97.38 79 ALA A CA 1
ATOM 596 C C . ALA A 1 79 ? 6.682 11.459 -1.452 1.00 97.38 79 ALA A C 1
ATOM 598 O O . ALA A 1 79 ? 7.866 11.599 -1.756 1.00 97.38 79 ALA A O 1
ATOM 599 N N . MET A 1 80 ? 5.761 12.392 -1.718 1.00 97.50 80 MET A N 1
ATOM 600 C CA . MET A 1 80 ? 6.058 13.676 -2.365 1.00 97.50 80 MET A CA 1
ATOM 601 C C . MET A 1 80 ? 7.090 14.503 -1.582 1.00 97.50 80 MET A C 1
ATOM 603 O O . MET A 1 80 ? 7.985 15.092 -2.173 1.00 97.50 80 MET A O 1
ATOM 607 N N . ILE A 1 81 ? 7.002 14.540 -0.249 1.00 97.69 81 ILE A N 1
ATOM 608 C CA . ILE A 1 81 ? 7.969 15.263 0.591 1.00 97.69 81 ILE A CA 1
ATOM 609 C C . ILE A 1 81 ? 9.357 14.617 0.500 1.00 97.69 81 ILE A C 1
ATOM 611 O O . ILE A 1 81 ? 10.361 15.314 0.363 1.00 97.69 81 ILE A O 1
ATOM 615 N N . ILE A 1 82 ? 9.429 13.285 0.563 1.00 95.19 82 ILE A N 1
ATOM 616 C CA . ILE A 1 82 ? 10.704 12.565 0.461 1.00 95.19 82 ILE A CA 1
ATOM 617 C C . ILE A 1 82 ? 11.317 12.698 -0.937 1.00 95.19 82 ILE A C 1
ATOM 619 O O . ILE A 1 82 ? 12.544 12.704 -1.049 1.00 95.19 82 ILE A O 1
ATOM 623 N N . SER A 1 83 ? 10.502 12.876 -1.982 1.00 95.88 83 SER A N 1
ATOM 624 C CA . SER A 1 83 ? 10.970 13.007 -3.367 1.00 95.88 83 SER A CA 1
ATOM 625 C C . SER A 1 83 ? 11.999 14.129 -3.541 1.00 95.88 83 SER A C 1
ATOM 627 O O . SER A 1 83 ? 12.988 13.937 -4.250 1.00 95.88 83 SER A O 1
ATOM 629 N N . TYR A 1 84 ? 11.851 15.240 -2.807 1.00 93.88 84 TYR A N 1
ATOM 630 C CA . TYR A 1 84 ? 12.811 16.350 -2.802 1.00 93.88 84 TYR A CA 1
ATOM 631 C C . TYR A 1 84 ? 14.197 15.957 -2.273 1.00 93.88 84 TYR A C 1
ATOM 633 O O . TYR A 1 84 ? 15.197 16.527 -2.694 1.00 93.88 84 TYR A O 1
ATOM 641 N N . SER A 1 85 ? 14.278 14.988 -1.356 1.00 95.19 85 SER A N 1
ATOM 642 C CA . SER A 1 85 ? 15.556 14.525 -0.792 1.00 95.19 85 SER A CA 1
ATOM 643 C C . SER A 1 85 ? 16.273 13.514 -1.688 1.00 95.19 85 SER A C 1
ATOM 645 O O . SER A 1 85 ? 17.495 13.411 -1.635 1.00 95.19 85 SER A O 1
ATOM 647 N N . ILE A 1 86 ? 15.524 12.766 -2.504 1.00 91.75 86 ILE A N 1
ATOM 648 C CA . ILE A 1 86 ? 16.059 11.712 -3.383 1.00 91.75 86 ILE A CA 1
ATOM 649 C C . ILE A 1 86 ? 16.079 12.109 -4.868 1.00 91.75 86 ILE A C 1
ATOM 651 O O . ILE A 1 86 ? 16.422 11.281 -5.706 1.00 91.75 86 ILE A O 1
ATOM 655 N N . ASN A 1 87 ? 15.736 13.361 -5.193 1.00 92.50 87 ASN A N 1
ATOM 656 C CA . ASN A 1 87 ? 15.628 13.894 -6.558 1.00 92.50 87 ASN A CA 1
ATOM 657 C C . ASN A 1 87 ? 14.702 13.071 -7.478 1.00 92.50 87 ASN A C 1
ATOM 659 O O . ASN A 1 87 ? 14.985 12.911 -8.664 1.00 92.50 87 ASN A O 1
ATOM 663 N N . LEU A 1 88 ? 13.596 12.553 -6.934 1.00 94.19 88 LEU A N 1
ATOM 664 C CA . LEU A 1 88 ? 12.565 11.856 -7.710 1.00 94.19 88 LEU A CA 1
ATOM 665 C C . LEU A 1 88 ? 11.470 12.857 -8.130 1.00 94.19 88 LEU A C 1
ATOM 667 O O . LEU A 1 88 ? 11.049 13.658 -7.281 1.00 94.19 88 LEU A O 1
ATOM 671 N N . PRO 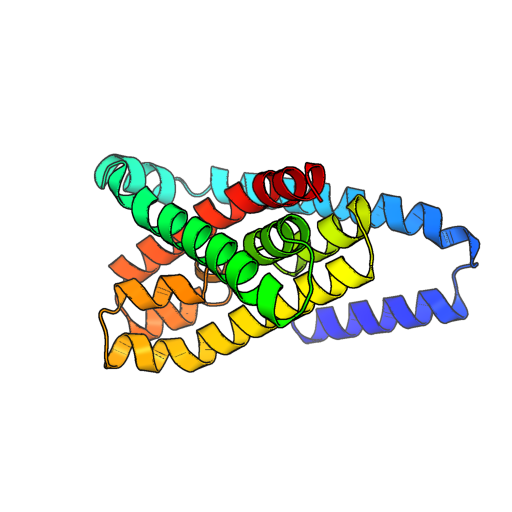A 1 89 ? 10.978 12.827 -9.387 1.00 96.56 89 PRO A N 1
ATOM 672 C CA . PRO A 1 89 ? 9.872 13.675 -9.814 1.00 96.56 89 PRO A CA 1
ATOM 673 C C . PRO A 1 89 ? 8.657 13.544 -8.891 1.00 96.56 89 PRO A C 1
ATOM 675 O O . PRO A 1 89 ? 8.326 12.464 -8.398 1.00 96.56 89 PRO A O 1
ATOM 678 N N . LEU A 1 90 ? 7.991 14.671 -8.639 1.00 97.31 90 LEU A N 1
ATOM 679 C CA . LEU A 1 90 ? 6.936 14.770 -7.627 1.00 97.31 90 LEU A CA 1
ATOM 680 C C . LEU A 1 90 ? 5.787 13.780 -7.881 1.00 97.31 90 LEU A C 1
ATOM 682 O O . LEU A 1 90 ? 5.300 13.132 -6.955 1.00 97.31 90 LEU A O 1
ATOM 686 N N . TRP A 1 91 ? 5.362 13.661 -9.139 1.00 97.44 91 TRP A N 1
ATOM 687 C CA . TRP A 1 91 ? 4.237 12.819 -9.541 1.00 97.44 91 TRP A CA 1
ATOM 688 C C . TRP A 1 91 ? 4.607 11.334 -9.615 1.00 97.44 91 TRP A C 1
ATOM 690 O O . TRP A 1 91 ? 3.795 10.492 -9.234 1.00 97.44 91 TRP A O 1
ATOM 700 N N . GLU A 1 92 ? 5.856 11.008 -9.962 1.00 97.56 92 GLU A N 1
ATOM 701 C CA . GLU A 1 92 ? 6.397 9.651 -9.819 1.00 97.56 92 GLU A CA 1
ATOM 702 C C . GLU A 1 92 ? 6.381 9.201 -8.348 1.00 97.56 92 GLU A C 1
ATOM 704 O O . GLU A 1 92 ? 5.923 8.104 -8.019 1.00 97.56 92 GLU A O 1
ATOM 709 N N . ALA A 1 93 ? 6.810 10.077 -7.433 1.00 97.69 93 ALA A N 1
ATOM 710 C CA . ALA A 1 93 ? 6.764 9.804 -6.000 1.00 97.69 93 ALA A CA 1
ATOM 711 C C . ALA A 1 93 ? 5.325 9.651 -5.485 1.00 97.69 93 ALA A C 1
ATOM 713 O O . ALA A 1 93 ? 5.047 8.770 -4.669 1.00 97.69 93 ALA A O 1
ATOM 714 N N . ALA A 1 94 ? 4.396 10.466 -5.989 1.00 98.12 94 ALA A N 1
ATOM 715 C CA . ALA A 1 94 ? 2.976 10.351 -5.677 1.00 98.12 94 ALA A CA 1
ATOM 716 C C . ALA A 1 94 ? 2.392 9.004 -6.127 1.00 98.12 94 ALA A C 1
ATOM 718 O O . ALA A 1 94 ? 1.681 8.357 -5.353 1.00 98.12 94 ALA A O 1
ATOM 719 N N . ALA A 1 95 ? 2.742 8.548 -7.334 1.00 98.00 95 ALA A N 1
ATOM 720 C CA . ALA A 1 95 ? 2.339 7.245 -7.849 1.00 98.00 95 ALA A CA 1
ATOM 721 C C . ALA A 1 95 ? 2.871 6.106 -6.964 1.00 98.00 95 ALA A C 1
ATOM 723 O O . ALA A 1 95 ? 2.095 5.251 -6.531 1.00 98.00 95 ALA A O 1
ATOM 724 N N . VAL A 1 96 ? 4.153 6.147 -6.585 1.00 97.75 96 VAL A N 1
ATOM 725 C CA . VAL A 1 96 ? 4.757 5.181 -5.650 1.00 97.75 96 VAL A CA 1
ATOM 726 C C . VAL A 1 96 ? 4.043 5.187 -4.290 1.00 97.75 96 VAL A C 1
ATOM 728 O O . VAL A 1 96 ? 3.653 4.128 -3.785 1.00 97.75 96 VAL A O 1
ATOM 731 N N . GLY A 1 97 ? 3.816 6.373 -3.718 1.00 97.31 97 GLY A N 1
ATOM 732 C CA . GLY A 1 97 ? 3.135 6.557 -2.433 1.00 97.31 97 GLY A CA 1
ATOM 733 C C . GLY A 1 97 ? 1.669 6.120 -2.448 1.00 97.31 97 GLY A C 1
ATOM 734 O O . GLY A 1 97 ? 1.141 5.694 -1.417 1.00 97.31 97 GLY A O 1
ATOM 735 N N . SER A 1 98 ? 1.020 6.162 -3.613 1.00 97.75 98 SER A N 1
ATOM 736 C CA . SER A 1 98 ? -0.352 5.691 -3.804 1.00 97.75 98 SER A CA 1
ATOM 737 C C . SER A 1 98 ? -0.486 4.166 -3.865 1.00 97.75 98 SER A C 1
ATOM 739 O O . SER A 1 98 ? -1.602 3.673 -3.765 1.00 97.75 98 SER A O 1
ATOM 741 N N . GLY A 1 99 ? 0.617 3.407 -3.937 1.00 96.81 99 GLY A N 1
ATOM 742 C CA . GLY A 1 99 ? 0.589 1.940 -3.858 1.00 96.81 99 GLY A CA 1
ATOM 743 C C . GLY A 1 99 ? 0.145 1.402 -2.493 1.00 96.81 99 GLY A C 1
ATOM 744 O O . GLY A 1 99 ? -0.369 0.294 -2.401 1.00 96.81 99 GLY A O 1
ATOM 745 N N . MET A 1 100 ? 0.292 2.202 -1.435 1.00 96.50 100 MET A N 1
ATOM 746 C CA . MET A 1 100 ? -0.288 2.002 -0.102 1.00 96.50 100 MET A CA 1
ATOM 747 C C . MET A 1 100 ? -0.143 0.600 0.525 1.00 96.50 100 MET A C 1
ATOM 749 O O . MET A 1 100 ? -0.973 0.200 1.337 1.00 96.50 100 MET A O 1
ATOM 753 N N . GLY A 1 101 ? 0.921 -0.129 0.191 1.00 93.50 101 GLY A N 1
ATOM 754 C CA . GLY A 1 101 ? 1.200 -1.491 0.656 1.00 93.50 101 GLY A CA 1
ATOM 755 C C . GLY A 1 101 ? 0.861 -2.598 -0.351 1.00 93.50 101 GLY A C 1
ATOM 756 O O . GLY A 1 101 ? 1.348 -3.710 -0.190 1.00 93.50 101 GLY A O 1
ATOM 757 N N . TRP A 1 102 ? 0.116 -2.326 -1.429 1.00 94.56 102 TRP A N 1
ATOM 758 C CA . TRP A 1 102 ? -0.247 -3.338 -2.432 1.00 94.56 102 TRP A CA 1
ATOM 759 C C . TRP A 1 102 ? 0.804 -3.486 -3.544 1.00 94.56 102 TRP A C 1
ATOM 761 O O . TRP A 1 102 ? 0.537 -3.271 -4.729 1.00 94.56 102 TRP A O 1
ATOM 771 N N . TYR A 1 103 ? 2.015 -3.892 -3.164 1.00 93.44 103 TYR A N 1
ATOM 772 C CA . TYR A 1 103 ? 3.162 -3.981 -4.075 1.00 93.44 103 TYR A CA 1
ATOM 773 C C . TYR A 1 103 ? 2.958 -4.936 -5.260 1.00 93.44 103 TYR A C 1
ATOM 775 O O . TYR A 1 103 ? 3.532 -4.698 -6.318 1.00 93.44 103 TYR A O 1
ATOM 783 N N . SER A 1 104 ? 2.151 -5.993 -5.124 1.00 90.25 104 SER A N 1
ATOM 784 C CA . SER A 1 104 ? 1.916 -6.966 -6.204 1.00 90.25 104 SER A CA 1
ATOM 785 C C . SER A 1 104 ? 1.093 -6.410 -7.367 1.00 90.25 104 SER A C 1
ATOM 787 O O . SER A 1 104 ? 1.223 -6.903 -8.482 1.00 90.25 104 SER A O 1
ATOM 789 N N . PHE A 1 105 ? 0.278 -5.381 -7.125 1.00 92.94 105 PHE A N 1
ATOM 790 C CA . PHE A 1 105 ? -0.489 -4.695 -8.162 1.00 92.94 105 PHE A CA 1
ATOM 791 C C . PHE A 1 105 ? 0.167 -3.367 -8.554 1.00 92.94 105 PHE A C 1
ATOM 793 O O . PHE A 1 105 ? 0.419 -3.122 -9.733 1.00 92.94 105 PHE A O 1
ATOM 800 N N . SER A 1 106 ? 0.475 -2.512 -7.570 1.00 95.44 106 SER A N 1
ATOM 801 C CA . SER A 1 106 ? 0.927 -1.145 -7.840 1.00 95.44 106 SER A CA 1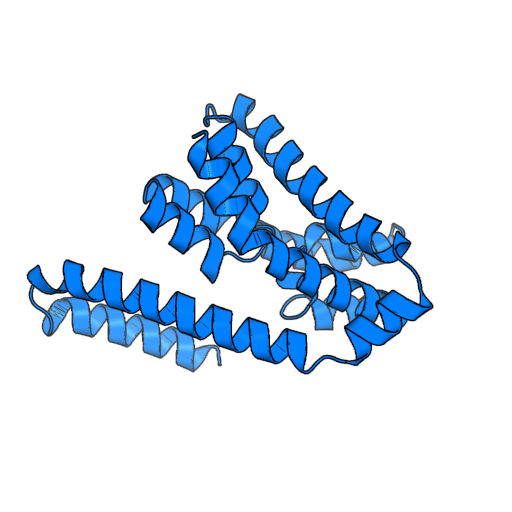
ATOM 802 C C . SER A 1 106 ? 2.259 -1.113 -8.584 1.00 95.44 106 SER A C 1
ATOM 804 O O . SER A 1 106 ? 2.415 -0.320 -9.504 1.00 95.44 106 SER A O 1
ATOM 806 N N . ALA A 1 107 ? 3.206 -1.987 -8.232 1.00 95.00 107 ALA A N 1
ATOM 807 C CA . ALA A 1 107 ? 4.508 -2.033 -8.892 1.00 95.00 107 ALA A CA 1
ATOM 808 C C . ALA A 1 107 ? 4.405 -2.471 -10.355 1.00 95.00 107 ALA A C 1
ATOM 810 O O . ALA A 1 107 ? 5.068 -1.891 -11.208 1.00 95.00 107 ALA A O 1
ATOM 811 N N . VAL A 1 108 ? 3.549 -3.459 -10.636 1.00 93.94 108 VAL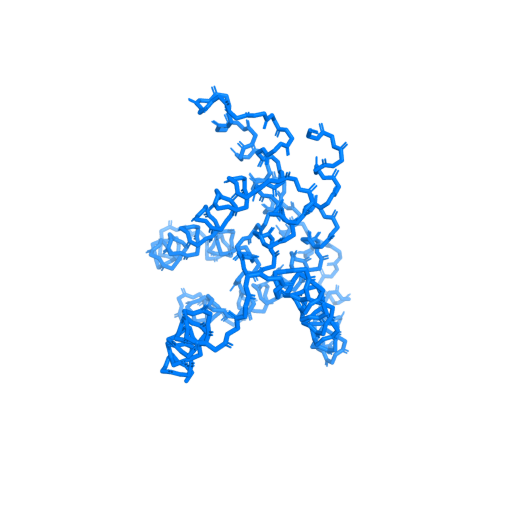 A N 1
ATOM 812 C CA . VAL A 1 108 ? 3.357 -3.993 -11.989 1.00 93.94 108 VAL A CA 1
ATOM 813 C C . VAL A 1 108 ? 2.692 -2.952 -12.885 1.00 93.94 108 VAL A C 1
ATOM 815 O O . VAL A 1 108 ? 3.125 -2.744 -14.010 1.00 93.94 108 VAL A O 1
ATOM 818 N N . ILE A 1 109 ? 1.685 -2.235 -12.380 1.00 94.06 109 ILE A N 1
ATOM 819 C CA . ILE A 1 109 ? 1.049 -1.150 -13.140 1.00 94.06 109 ILE A CA 1
ATOM 820 C C . ILE A 1 109 ? 2.020 0.009 -13.399 1.00 94.06 109 ILE A C 1
ATOM 822 O O . ILE A 1 109 ? 2.023 0.556 -14.497 1.00 94.06 109 ILE A O 1
ATOM 826 N N . ILE A 1 110 ? 2.856 0.381 -12.424 1.00 97.00 110 ILE A N 1
ATOM 827 C CA . ILE A 1 110 ? 3.873 1.429 -12.611 1.00 97.00 110 ILE A CA 1
ATOM 828 C C . ILE A 1 110 ? 4.913 1.008 -13.659 1.00 97.00 110 ILE A C 1
ATOM 830 O O . ILE A 1 110 ? 5.281 1.818 -14.509 1.00 97.00 110 ILE A O 1
ATOM 834 N N . ASP A 1 111 ? 5.372 -0.243 -13.611 1.00 94.69 111 ASP A N 1
ATOM 835 C CA . ASP A 1 111 ? 6.291 -0.808 -14.604 1.00 94.69 111 ASP A CA 1
ATOM 836 C C . ASP A 1 111 ? 5.691 -0.755 -16.017 1.00 94.69 111 ASP A C 1
ATOM 838 O O . ASP A 1 111 ? 6.320 -0.223 -16.928 1.00 94.69 111 ASP A O 1
ATOM 842 N N . GLN A 1 112 ? 4.439 -1.201 -16.175 1.00 91.06 112 GLN A N 1
ATOM 843 C CA . GLN A 1 112 ? 3.755 -1.234 -17.471 1.00 91.06 112 GLN A CA 1
ATOM 844 C C . GLN A 1 112 ? 3.422 0.153 -18.039 1.00 91.06 112 GLN A C 1
ATOM 846 O O . GLN A 1 112 ? 3.448 0.333 -19.256 1.00 91.06 112 GLN A O 1
ATOM 851 N N . LEU A 1 113 ? 3.053 1.118 -17.191 1.00 93.38 113 LEU A N 1
ATOM 852 C CA . LEU A 1 113 ? 2.576 2.431 -17.643 1.00 93.38 113 LEU A CA 1
ATOM 853 C C . LEU A 1 113 ? 3.666 3.504 -17.709 1.00 93.38 113 LEU A C 1
ATOM 855 O O . LEU A 1 113 ? 3.448 4.519 -18.365 1.00 93.38 113 LEU A O 1
ATOM 859 N N . HIS A 1 114 ? 4.793 3.320 -17.019 1.00 94.88 114 HIS A N 1
ATOM 860 C CA . HIS A 1 114 ? 5.804 4.367 -16.884 1.00 94.88 114 HIS A CA 1
ATOM 861 C C . HIS A 1 114 ? 7.230 3.845 -17.077 1.00 94.88 114 HIS A C 1
ATOM 863 O O . HIS A 1 114 ? 7.853 4.127 -18.100 1.00 94.88 114 HIS A O 1
ATOM 869 N N . SER A 1 115 ? 7.781 3.111 -16.104 1.00 94.94 115 SER A N 1
ATOM 870 C CA . SER A 1 115 ? 9.141 2.571 -16.217 1.00 94.94 115 SER A CA 1
ATOM 871 C C . SER A 1 115 ? 9.437 1.456 -15.216 1.00 94.94 115 SER A C 1
ATOM 873 O O . SER A 1 115 ? 9.020 1.504 -14.056 1.00 94.94 115 SER A O 1
ATOM 875 N N . THR A 1 116 ? 10.274 0.499 -15.624 1.00 93.94 116 THR A N 1
ATOM 876 C CA . THR A 1 116 ? 10.731 -0.611 -14.771 1.00 93.94 116 THR A CA 1
ATOM 877 C C . THR A 1 116 ? 11.504 -0.158 -13.547 1.00 93.94 116 THR A C 1
ATOM 879 O O . THR A 1 116 ? 11.377 -0.747 -12.472 1.00 93.94 116 THR A O 1
ATOM 882 N N . GLN A 1 117 ? 12.265 0.931 -13.664 1.00 95.38 117 GLN A N 1
ATOM 883 C CA . GLN A 1 117 ? 12.956 1.513 -12.518 1.00 95.38 117 GLN A CA 1
ATOM 884 C C . GLN A 1 117 ? 11.957 2.018 -11.468 1.00 95.38 117 GLN A C 1
ATOM 886 O O . GLN A 1 117 ? 12.107 1.706 -10.284 1.00 95.38 117 GLN A O 1
ATOM 891 N N . LEU A 1 118 ? 10.917 2.749 -11.883 1.00 96.69 118 LEU A N 1
ATOM 892 C CA . LEU A 1 118 ? 9.902 3.251 -10.960 1.00 96.69 118 LEU A CA 1
ATOM 893 C C . LEU A 1 118 ? 9.036 2.112 -10.405 1.00 96.69 118 LEU A C 1
ATOM 895 O O . LEU A 1 118 ? 8.698 2.126 -9.222 1.00 96.69 118 LEU A O 1
ATOM 899 N N . GLY A 1 119 ? 8.755 1.086 -11.215 1.00 96.88 119 GLY A N 1
ATOM 900 C CA . GLY A 1 119 ? 8.086 -0.140 -10.778 1.00 96.88 119 GLY A CA 1
ATOM 901 C C . GLY A 1 119 ? 8.856 -0.847 -9.661 1.00 96.88 119 GLY A C 1
ATOM 902 O O . GLY A 1 119 ? 8.276 -1.191 -8.630 1.00 96.88 119 GLY A O 1
ATOM 903 N N . ALA A 1 120 ? 10.181 -0.971 -9.792 1.00 96.69 120 ALA A N 1
ATOM 904 C CA . ALA A 1 120 ? 11.042 -1.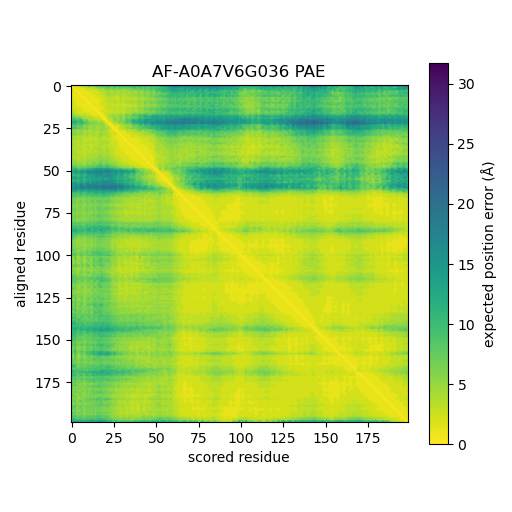538 -8.753 1.00 96.69 120 ALA A CA 1
ATOM 905 C C . ALA A 1 120 ? 11.056 -0.693 -7.464 1.00 96.69 120 ALA A C 1
ATOM 907 O O . ALA A 1 120 ? 10.982 -1.246 -6.363 1.00 96.69 120 ALA A O 1
ATOM 908 N N . ILE A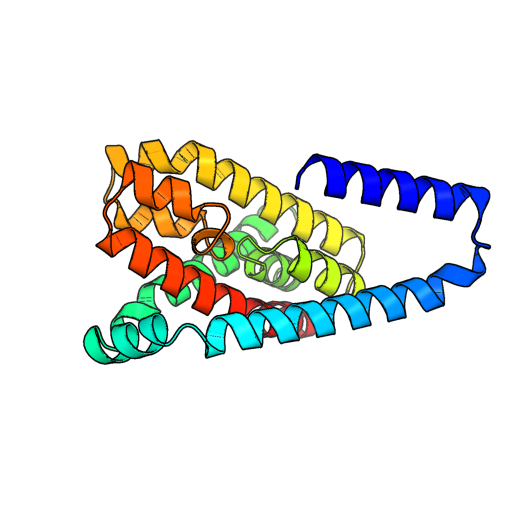 1 121 ? 11.092 0.641 -7.583 1.00 96.38 121 ILE A N 1
ATOM 909 C CA . ILE A 1 121 ? 10.971 1.559 -6.436 1.00 96.38 121 ILE A CA 1
ATOM 910 C C . ILE A 1 121 ? 9.605 1.379 -5.758 1.00 96.38 121 ILE A C 1
ATOM 912 O O . ILE A 1 121 ? 9.527 1.253 -4.533 1.00 96.38 121 ILE A O 1
ATOM 916 N N . GLY A 1 122 ? 8.531 1.316 -6.545 1.00 96.88 122 GLY A N 1
ATOM 917 C CA . GLY A 1 122 ? 7.169 1.049 -6.090 1.00 96.88 122 GLY A CA 1
ATOM 918 C C . GLY A 1 122 ? 7.044 -0.282 -5.352 1.00 96.88 122 GLY A C 1
ATOM 919 O O . GLY A 1 122 ? 6.451 -0.330 -4.275 1.00 96.88 122 GLY A O 1
ATOM 920 N N . PHE A 1 123 ? 7.647 -1.347 -5.877 1.00 97.44 123 PHE A N 1
ATOM 921 C CA . PHE A 1 123 ? 7.677 -2.654 -5.228 1.00 97.44 123 PHE A CA 1
ATOM 922 C C . PHE A 1 123 ? 8.396 -2.585 -3.881 1.00 97.44 123 PHE A C 1
ATOM 924 O O . PHE A 1 123 ? 7.810 -2.896 -2.844 1.00 97.44 123 PHE A O 1
ATOM 931 N N . LEU A 1 124 ? 9.652 -2.130 -3.885 1.00 96.94 124 LEU A N 1
ATOM 932 C CA . LEU A 1 124 ? 10.500 -2.166 -2.699 1.00 96.94 124 LEU A CA 1
ATOM 933 C C . LEU A 1 124 ? 9.958 -1.263 -1.588 1.00 96.94 124 LEU A C 1
ATOM 935 O O . LEU A 1 124 ? 9.909 -1.679 -0.435 1.00 96.94 124 LEU A O 1
ATOM 939 N N . SER A 1 125 ? 9.504 -0.055 -1.923 1.00 95.94 125 SER A N 1
ATOM 940 C CA . SER A 1 125 ? 8.921 0.873 -0.945 1.00 95.94 125 SER A CA 1
ATOM 941 C C . SER A 1 125 ? 7.684 0.294 -0.253 1.00 95.94 125 SER A C 1
ATOM 943 O O . SER A 1 125 ? 7.571 0.378 0.970 1.00 95.94 125 SER A O 1
ATOM 945 N N . ASN A 1 126 ? 6.780 -0.339 -1.004 1.00 97.38 126 ASN A N 1
ATOM 946 C CA . ASN A 1 126 ? 5.551 -0.904 -0.453 1.00 97.38 126 ASN A CA 1
ATOM 947 C C . ASN A 1 126 ? 5.799 -2.222 0.309 1.00 97.38 126 ASN A C 1
ATOM 949 O O . ASN A 1 126 ? 5.165 -2.438 1.341 1.00 97.38 126 ASN A O 1
ATOM 953 N N . VAL A 1 127 ? 6.766 -3.047 -0.113 1.00 96.50 127 VAL A N 1
ATOM 954 C CA . VAL A 1 127 ? 7.231 -4.214 0.667 1.00 96.50 127 VAL A CA 1
ATOM 955 C C . VAL A 1 127 ? 7.866 -3.769 1.985 1.00 96.50 127 VAL A C 1
ATOM 957 O O . VAL A 1 127 ? 7.526 -4.280 3.052 1.00 96.50 127 VAL A O 1
ATOM 960 N N . LEU A 1 128 ? 8.767 -2.783 1.942 1.00 96.44 128 LEU A N 1
ATOM 961 C CA . LEU A 1 128 ? 9.405 -2.250 3.146 1.00 96.44 128 LEU A CA 1
ATOM 962 C C . LEU A 1 128 ? 8.382 -1.615 4.086 1.00 96.44 128 LEU A C 1
ATOM 964 O O . LEU A 1 128 ? 8.482 -1.803 5.295 1.00 96.44 128 LEU A O 1
ATOM 968 N N . ARG A 1 129 ? 7.373 -0.917 3.552 1.00 96.12 129 ARG A N 1
ATOM 969 C CA . ARG A 1 129 ? 6.253 -0.407 4.347 1.00 96.12 129 ARG A CA 1
ATOM 970 C C . ARG A 1 129 ? 5.543 -1.529 5.103 1.00 96.12 129 ARG A C 1
ATOM 972 O O . ARG A 1 129 ? 5.299 -1.363 6.293 1.00 96.12 129 ARG A O 1
ATOM 979 N N . GLU A 1 130 ? 5.222 -2.643 4.448 1.00 96.25 130 GLU A N 1
ATOM 980 C CA . GLU A 1 130 ? 4.559 -3.783 5.096 1.00 96.25 130 GLU A CA 1
ATOM 981 C C . GLU A 1 130 ? 5.431 -4.384 6.210 1.00 96.25 130 GLU A C 1
ATOM 983 O O . GLU A 1 130 ? 4.957 -4.582 7.332 1.00 96.25 130 GLU A O 1
ATOM 988 N N . ILE A 1 131 ? 6.723 -4.600 5.940 1.00 96.06 131 ILE A N 1
ATOM 989 C CA . ILE A 1 131 ? 7.675 -5.109 6.939 1.00 96.06 131 ILE A CA 1
ATOM 990 C C . ILE A 1 131 ? 7.759 -4.150 8.131 1.00 96.06 131 ILE A C 1
ATOM 992 O O . ILE A 1 131 ? 7.651 -4.577 9.281 1.00 96.06 131 ILE A O 1
ATOM 996 N N . LEU A 1 132 ? 7.905 -2.847 7.873 1.00 96.62 132 LEU A N 1
ATOM 997 C CA . LEU A 1 132 ? 7.927 -1.831 8.921 1.00 96.62 132 LEU A CA 1
ATOM 998 C C . LEU A 1 132 ? 6.622 -1.833 9.713 1.00 96.62 132 LEU A C 1
ATOM 1000 O O . LEU A 1 132 ? 6.684 -1.804 10.938 1.00 96.62 132 LEU A O 1
ATOM 1004 N N . ALA A 1 133 ? 5.466 -1.932 9.053 1.00 96.25 133 ALA A N 1
ATOM 1005 C CA . ALA A 1 133 ? 4.168 -2.005 9.712 1.00 96.25 133 ALA A CA 1
ATOM 1006 C C . ALA A 1 133 ? 4.097 -3.183 10.689 1.00 96.25 133 ALA A C 1
ATOM 1008 O O . ALA A 1 133 ? 3.729 -2.987 11.844 1.00 96.25 133 ALA A O 1
ATOM 1009 N N . ILE A 1 134 ? 4.521 -4.378 10.270 1.00 96.56 134 ILE A N 1
ATOM 1010 C CA . ILE A 1 134 ? 4.555 -5.575 11.122 1.00 96.56 134 ILE A CA 1
ATOM 1011 C C . ILE A 1 134 ? 5.456 -5.364 12.348 1.00 96.56 134 ILE A C 1
ATOM 1013 O O . ILE A 1 134 ? 5.084 -5.735 13.462 1.00 96.56 134 ILE A O 1
ATOM 1017 N N . LEU A 1 135 ? 6.625 -4.748 12.161 1.00 96.44 135 LEU A N 1
ATOM 1018 C CA . LEU A 1 135 ? 7.591 -4.528 13.238 1.00 96.44 135 LEU A CA 1
ATOM 1019 C C . LEU A 1 135 ? 7.128 -3.467 14.244 1.00 96.44 135 LEU A C 1
ATOM 1021 O O . LEU A 1 135 ? 7.295 -3.648 15.451 1.00 96.44 135 LEU A O 1
ATOM 1025 N N . ILE A 1 136 ? 6.551 -2.361 13.767 1.00 96.12 136 ILE A N 1
ATOM 1026 C CA . ILE A 1 136 ? 6.173 -1.232 14.628 1.00 96.12 136 ILE A CA 1
ATOM 1027 C C . ILE A 1 136 ? 4.780 -1.386 15.235 1.00 96.12 136 ILE A C 1
ATOM 1029 O O . ILE A 1 136 ? 4.504 -0.767 16.260 1.00 96.12 136 ILE A O 1
ATOM 1033 N N . LEU A 1 137 ? 3.899 -2.202 14.651 1.00 96.19 137 LEU A N 1
ATOM 1034 C CA . LEU A 1 137 ? 2.516 -2.347 15.106 1.00 96.19 137 LEU A CA 1
ATOM 1035 C C . LEU A 1 137 ? 2.395 -2.704 16.598 1.00 96.19 137 LEU A C 1
ATOM 1037 O O . LEU A 1 137 ? 1.635 -2.017 17.284 1.00 96.19 137 LEU A O 1
ATOM 1041 N N . PRO A 1 138 ? 3.146 -3.679 17.156 1.00 93.62 138 PRO A N 1
ATOM 1042 C CA . PRO A 1 138 ? 3.087 -3.975 18.589 1.00 93.62 138 PRO A CA 1
ATOM 1043 C C . PRO A 1 138 ? 3.501 -2.783 19.462 1.00 93.62 138 PRO A C 1
ATOM 1045 O O . PRO A 1 138 ? 2.967 -2.597 20.555 1.00 93.62 138 PRO A O 1
ATOM 1048 N N . LEU A 1 139 ? 4.438 -1.958 18.981 1.00 95.56 139 LEU A N 1
ATOM 1049 C CA . LEU A 1 139 ? 4.887 -0.751 19.676 1.00 95.56 139 LEU A CA 1
ATOM 1050 C C . LEU A 1 139 ? 3.812 0.338 19.619 1.00 95.56 139 LEU A C 1
ATOM 1052 O O . LEU A 1 139 ? 3.504 0.939 20.646 1.00 95.56 139 LEU A O 1
ATOM 1056 N N . ILE A 1 140 ? 3.197 0.552 18.453 1.00 95.38 140 ILE A N 1
ATOM 1057 C CA . ILE A 1 140 ? 2.104 1.517 18.290 1.00 95.38 140 ILE A CA 1
ATOM 1058 C C . ILE A 1 140 ? 0.925 1.134 19.183 1.00 95.38 140 ILE A C 1
ATOM 1060 O O . ILE A 1 140 ? 0.425 1.976 19.921 1.00 95.38 140 ILE A O 1
ATOM 1064 N N . ALA A 1 141 ? 0.523 -0.137 19.176 1.00 93.50 141 ALA A N 1
ATOM 1065 C CA . ALA A 1 141 ? -0.588 -0.619 19.988 1.00 93.50 141 ALA A CA 1
ATOM 1066 C C . ALA A 1 141 ? -0.328 -0.507 21.501 1.00 93.50 141 ALA A C 1
ATOM 1068 O O . ALA A 1 141 ? -1.267 -0.325 22.271 1.00 93.50 141 ALA A O 1
ATOM 1069 N N . LYS A 1 142 ? 0.939 -0.603 21.931 1.00 93.50 142 LYS A N 1
ATOM 1070 C CA . LYS A 1 142 ? 1.331 -0.504 23.343 1.00 93.50 142 LYS A CA 1
ATOM 1071 C C . LYS A 1 142 ? 1.476 0.938 23.835 1.00 93.50 142 LYS A C 1
ATOM 1073 O O . LYS A 1 142 ? 1.098 1.224 24.967 1.00 93.50 142 LYS A O 1
ATOM 1078 N N . TYR A 1 143 ? 2.092 1.810 23.037 1.00 94.69 143 TYR A N 1
ATOM 1079 C CA . TYR A 1 143 ? 2.493 3.157 23.470 1.00 94.69 143 TYR A CA 1
ATOM 1080 C C . TYR A 1 143 ? 1.579 4.275 22.954 1.00 94.69 143 TYR A C 1
ATOM 1082 O O . TYR A 1 143 ? 1.619 5.383 23.483 1.00 94.69 143 TYR A O 1
ATOM 1090 N N . PHE A 1 144 ? 0.754 4.000 21.946 1.00 93.38 144 PHE A N 1
ATOM 1091 C CA . PHE A 1 144 ? -0.158 4.961 21.331 1.00 93.38 144 PHE A CA 1
ATOM 1092 C C . PHE A 1 144 ? -1.587 4.401 21.285 1.00 93.38 144 PHE A C 1
ATOM 1094 O O . PHE A 1 144 ? -1.879 3.337 21.828 1.00 93.38 144 PHE A O 1
ATOM 1101 N N . GLN A 1 145 ? -2.511 5.127 20.648 1.00 91.88 145 GLN A N 1
ATOM 1102 C CA . GLN A 1 145 ? -3.870 4.625 20.457 1.00 91.88 145 GLN A CA 1
ATOM 1103 C C . GLN A 1 145 ? -3.859 3.465 19.450 1.00 91.88 145 GLN A C 1
ATOM 1105 O O . GLN A 1 145 ? -3.336 3.638 18.345 1.00 91.88 145 GLN A O 1
ATOM 1110 N N . PRO A 1 146 ? -4.486 2.313 19.759 1.00 90.06 146 PRO A N 1
ATOM 1111 C CA . PRO A 1 146 ? -4.419 1.155 18.875 1.00 90.06 146 PRO A CA 1
ATOM 1112 C C . PRO A 1 146 ? -5.106 1.377 17.518 1.00 90.06 146 PRO A C 1
ATOM 1114 O O . PRO A 1 146 ? -4.794 0.681 16.559 1.00 90.06 146 PRO A O 1
ATOM 1117 N N . LEU A 1 147 ? -5.958 2.403 17.383 1.00 92.62 147 LEU A N 1
ATOM 1118 C CA . LEU A 1 147 ? -6.486 2.854 16.089 1.00 92.62 147 LEU A CA 1
ATOM 1119 C C . LEU A 1 147 ? -5.367 3.238 15.101 1.00 92.62 147 LEU A C 1
ATOM 1121 O O . LEU A 1 147 ? -5.475 2.977 13.904 1.00 92.62 147 LEU A O 1
ATOM 1125 N N . TYR A 1 148 ? -4.273 3.829 15.591 1.00 94.38 148 TYR A N 1
ATOM 1126 C CA . TYR A 1 148 ? -3.158 4.282 14.755 1.00 94.38 148 TYR A CA 1
ATOM 1127 C C . TYR A 1 148 ? -2.337 3.127 14.174 1.00 94.38 148 TYR A C 1
ATOM 1129 O O . TYR A 1 148 ? -1.621 3.324 13.195 1.00 94.38 148 TYR A O 1
ATOM 1137 N N . ALA A 1 149 ? -2.480 1.913 14.715 1.00 93.81 149 ALA A N 1
ATOM 1138 C CA . ALA A 1 149 ? -1.818 0.715 14.204 1.00 93.81 149 ALA A CA 1
ATOM 1139 C C . ALA A 1 149 ? -2.249 0.350 12.770 1.00 93.81 149 ALA A C 1
ATOM 1141 O O . ALA A 1 149 ? -1.516 -0.343 12.067 1.00 93.81 149 ALA A O 1
ATOM 1142 N N . ILE A 1 150 ? -3.409 0.843 12.321 1.00 96.50 150 ILE A N 1
ATOM 1143 C CA . ILE A 1 150 ? -3.939 0.610 10.970 1.00 96.50 150 ILE A CA 1
ATOM 1144 C C . ILE A 1 150 ? -3.156 1.410 9.917 1.00 96.50 150 ILE A C 1
ATOM 1146 O O . ILE A 1 150 ? -2.939 0.939 8.801 1.00 96.50 150 ILE A O 1
ATOM 1150 N N . ALA A 1 151 ? -2.708 2.620 10.262 1.00 96.12 151 ALA A N 1
ATOM 1151 C CA . ALA A 1 151 ? -2.089 3.544 9.317 1.00 96.12 151 ALA A CA 1
ATOM 1152 C C . ALA A 1 151 ? -0.836 2.997 8.603 1.00 96.12 151 ALA A C 1
ATOM 1154 O O . ALA A 1 151 ? -0.794 3.055 7.367 1.00 96.12 151 ALA A O 1
ATOM 1155 N N . PRO A 1 152 ? 0.167 2.433 9.308 1.00 95.44 152 PRO A N 1
ATOM 1156 C CA . PRO A 1 152 ? 1.350 1.910 8.634 1.00 95.44 152 PRO A CA 1
ATOM 1157 C C . PRO A 1 152 ? 1.034 0.701 7.744 1.00 95.44 152 PRO A C 1
ATOM 1159 O O . PRO A 1 152 ? 1.642 0.572 6.684 1.00 95.44 152 PRO A O 1
ATOM 1162 N N . ALA A 1 153 ? 0.043 -0.122 8.107 1.00 96.00 153 ALA A N 1
ATOM 1163 C CA . ALA A 1 153 ? -0.374 -1.276 7.309 1.00 96.00 153 ALA A CA 1
ATOM 1164 C C . ALA A 1 153 ? -0.971 -0.857 5.952 1.00 96.00 153 ALA A C 1
ATOM 1166 O O . ALA A 1 153 ? -0.627 -1.415 4.917 1.00 96.00 153 ALA A O 1
ATOM 1167 N N . GLY A 1 154 ? -1.798 0.191 5.909 1.00 96.38 154 GLY A N 1
ATOM 1168 C CA . GLY A 1 154 ? -2.401 0.625 4.645 1.00 96.38 154 GLY A CA 1
ATOM 1169 C C . GLY A 1 154 ? -3.347 -0.426 4.062 1.00 96.38 154 GLY A C 1
ATOM 1170 O O . GLY A 1 154 ? -4.213 -0.931 4.771 1.00 96.38 154 GLY A O 1
ATOM 1171 N N . ALA A 1 155 ? -3.206 -0.739 2.774 1.00 95.88 155 ALA A N 1
ATOM 1172 C CA . ALA A 1 155 ? -4.044 -1.721 2.088 1.00 95.88 155 ALA A CA 1
ATOM 1173 C C . ALA A 1 155 ? -3.914 -3.125 2.696 1.00 95.88 155 ALA A C 1
ATOM 1175 O O . ALA A 1 155 ? -4.912 -3.828 2.821 1.00 95.88 155 ALA A O 1
ATOM 1176 N N . THR A 1 156 ? -2.724 -3.484 3.187 1.00 95.44 156 THR A N 1
ATOM 1177 C CA . THR A 1 156 ? -2.449 -4.802 3.780 1.00 95.44 156 THR A CA 1
ATOM 1178 C C . THR A 1 156 ? -3.080 -4.999 5.165 1.00 95.44 156 THR A C 1
ATOM 1180 O O . THR A 1 156 ? -3.014 -6.071 5.772 1.00 95.44 156 THR A O 1
ATOM 1183 N N . ALA A 1 157 ? -3.753 -3.964 5.684 1.00 96.06 157 ALA A N 1
ATOM 1184 C CA . ALA A 1 157 ? -4.528 -4.032 6.917 1.00 96.06 157 ALA A CA 1
ATOM 1185 C C . ALA A 1 157 ? -5.712 -5.011 6.834 1.00 96.06 157 ALA A C 1
ATOM 1187 O O . ALA A 1 157 ? -6.183 -5.454 7.881 1.00 96.06 157 ALA A O 1
ATOM 1188 N N . MET A 1 158 ? -6.206 -5.331 5.629 1.00 92.50 158 MET A N 1
ATOM 1189 C CA . MET A 1 158 ? -7.325 -6.265 5.447 1.00 92.50 158 MET A CA 1
ATOM 1190 C C . MET A 1 158 ? -6.914 -7.740 5.410 1.00 92.50 158 MET A C 1
ATOM 1192 O O . MET A 1 158 ? -7.775 -8.592 5.609 1.00 92.50 158 MET A O 1
ATOM 1196 N N . ASP A 1 159 ? -5.640 -8.056 5.169 1.00 90.56 159 ASP A N 1
ATOM 1197 C CA . ASP A 1 159 ? -5.185 -9.426 4.927 1.00 90.56 159 ASP A CA 1
ATOM 1198 C C . ASP A 1 159 ? -3.907 -9.785 5.699 1.00 90.56 159 ASP A C 1
ATOM 1200 O O . ASP A 1 159 ? -3.997 -10.388 6.768 1.00 90.56 159 ASP A O 1
ATOM 1204 N N . THR A 1 160 ? -2.716 -9.447 5.210 1.00 91.69 160 THR A N 1
ATOM 1205 C CA . THR A 1 160 ? -1.444 -9.945 5.757 1.00 91.69 160 THR A CA 1
ATOM 1206 C C . THR A 1 160 ? -1.163 -9.396 7.156 1.00 91.69 160 THR A C 1
ATOM 1208 O O . THR A 1 160 ? -0.642 -10.118 8.010 1.00 91.69 160 THR A O 1
ATOM 1211 N N . VAL A 1 161 ? -1.560 -8.148 7.427 1.00 95.75 161 VAL A N 1
ATOM 1212 C CA . VAL A 1 161 ? -1.352 -7.481 8.722 1.00 95.75 161 VAL A CA 1
ATOM 1213 C C . VAL A 1 161 ? -2.574 -7.631 9.640 1.00 95.75 161 VAL A C 1
ATOM 1215 O O . VAL A 1 161 ? -2.464 -7.421 10.852 1.00 95.75 161 VAL A O 1
ATOM 1218 N N . LEU A 1 162 ? -3.725 -8.081 9.122 1.00 95.44 162 LEU A N 1
ATOM 1219 C CA . LEU A 1 162 ? -4.964 -8.226 9.897 1.00 95.44 162 LEU A CA 1
ATOM 1220 C C . LEU A 1 162 ? -4.824 -9.152 11.126 1.00 95.44 162 LEU A C 1
ATOM 1222 O O . LEU A 1 162 ? -5.250 -8.741 12.210 1.00 95.44 162 LEU A O 1
ATOM 1226 N N . PRO A 1 163 ? -4.202 -10.351 11.044 1.00 93.62 163 PRO A N 1
ATOM 1227 C CA . PRO A 1 163 ? -4.008 -11.210 12.215 1.00 93.62 163 PRO A CA 1
ATOM 1228 C C . PRO A 1 163 ? -3.189 -10.531 13.315 1.00 93.62 163 PRO A C 1
ATOM 1230 O O . PRO A 1 163 ? -3.419 -10.756 14.504 1.00 93.62 163 PRO A O 1
ATOM 1233 N N . LEU A 1 164 ? -2.240 -9.677 12.924 1.00 95.50 164 LEU A N 1
ATOM 1234 C CA . LEU A 1 164 ? -1.396 -8.947 13.857 1.00 95.50 164 LEU A CA 1
ATOM 1235 C C . LEU A 1 164 ? -2.176 -7.816 14.535 1.00 95.50 164 LEU A C 1
ATOM 1237 O O . LEU A 1 164 ? -2.116 -7.688 15.758 1.00 95.50 164 LEU A O 1
ATOM 1241 N N . ILE A 1 165 ? -2.967 -7.055 13.771 1.00 96.31 165 ILE A N 1
ATOM 1242 C CA . ILE A 1 165 ? -3.888 -6.050 14.321 1.00 96.31 165 ILE A CA 1
ATOM 1243 C C . ILE A 1 165 ? -4.834 -6.718 15.320 1.00 96.31 165 ILE A C 1
ATOM 1245 O O . ILE A 1 165 ? -4.945 -6.256 16.454 1.00 96.31 165 ILE A O 1
ATOM 1249 N N . SER A 1 166 ? -5.444 -7.845 14.952 1.00 94.56 166 SER A N 1
ATOM 1250 C CA . SER A 1 166 ? -6.369 -8.575 15.823 1.00 94.56 166 SER A CA 1
ATOM 1251 C C . SER A 1 166 ? -5.721 -9.063 17.116 1.00 94.56 166 SER A C 1
ATOM 1253 O O . SER A 1 166 ? -6.335 -8.989 18.180 1.00 94.56 166 SER A O 1
ATOM 1255 N N . ARG A 1 167 ? -4.454 -9.482 17.053 1.00 95.25 167 ARG A N 1
ATOM 1256 C CA . ARG A 1 167 ? -3.699 -9.942 18.221 1.00 95.25 167 ARG A CA 1
ATOM 1257 C C . ARG A 1 167 ? -3.337 -8.823 19.200 1.00 95.25 167 ARG A C 1
ATOM 1259 O O . ARG A 1 167 ? -3.315 -9.071 20.402 1.00 95.25 167 ARG A O 1
ATOM 1266 N N . TYR A 1 168 ? -2.981 -7.641 18.699 1.00 93.75 168 TYR A N 1
ATOM 1267 C CA . TYR A 1 168 ? -2.418 -6.560 19.519 1.00 93.75 168 TYR A CA 1
ATOM 1268 C C . TYR A 1 168 ? -3.398 -5.418 19.814 1.00 93.75 168 TYR A C 1
ATOM 1270 O O . TYR A 1 168 ? -3.048 -4.515 20.569 1.00 93.75 168 TYR A O 1
ATOM 1278 N N . THR A 1 169 ? -4.601 -5.428 19.233 1.00 93.88 169 THR A N 1
ATOM 1279 C CA . 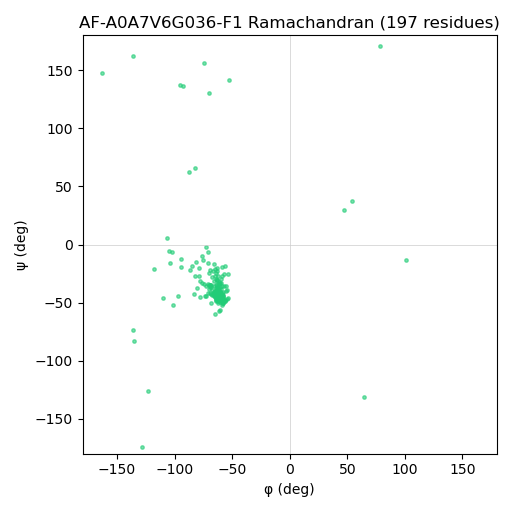THR A 1 169 ? -5.593 -4.353 19.400 1.00 93.88 169 THR A CA 1
ATOM 1280 C C . THR A 1 169 ? -6.923 -4.883 19.954 1.00 93.88 169 THR A C 1
ATOM 1282 O O . THR A 1 169 ? -6.933 -5.508 21.011 1.00 93.88 169 THR A O 1
ATOM 1285 N N . SER A 1 170 ? -8.049 -4.618 19.288 1.00 92.38 170 SER A N 1
ATOM 1286 C CA . SER A 1 170 ? -9.378 -5.097 19.666 1.00 92.38 170 SER A CA 1
ATOM 1287 C C . SER A 1 170 ? -10.157 -5.606 18.443 1.00 92.38 170 SER A C 1
ATOM 1289 O O . SER A 1 170 ? -9.808 -5.275 17.298 1.00 92.38 170 SER A O 1
ATOM 1291 N N . PRO A 1 171 ? -11.227 -6.399 18.639 1.00 89.00 171 PRO A N 1
ATOM 1292 C CA . PRO A 1 171 ? -12.099 -6.829 17.546 1.00 89.00 171 PRO A CA 1
ATOM 1293 C C . PRO A 1 171 ? -12.661 -5.651 16.738 1.00 89.00 171 PRO A C 1
ATOM 1295 O O . PRO A 1 171 ? -12.681 -5.699 15.510 1.00 89.00 171 PRO A O 1
ATOM 1298 N N . GLU A 1 172 ? -13.043 -4.559 17.404 1.00 89.12 172 GLU A N 1
ATOM 1299 C CA . GLU A 1 172 ? -13.561 -3.350 16.756 1.00 89.12 172 GLU A CA 1
ATOM 1300 C C . GLU A 1 172 ? -12.513 -2.716 15.835 1.00 89.12 172 GLU A C 1
ATOM 1302 O O . GLU A 1 172 ? -12.825 -2.345 14.705 1.00 89.12 172 GLU A O 1
ATOM 1307 N N . ILE A 1 173 ? -11.257 -2.640 16.282 1.00 92.31 173 ILE A N 1
ATOM 1308 C CA . ILE A 1 173 ? -10.150 -2.085 15.490 1.00 92.31 173 ILE A CA 1
ATOM 1309 C C . ILE A 1 173 ? -9.799 -3.007 14.321 1.00 92.31 173 ILE A C 1
ATOM 1311 O O . ILE A 1 173 ? -9.513 -2.523 13.230 1.00 92.31 173 ILE A O 1
ATOM 1315 N N . SER A 1 174 ? -9.906 -4.323 14.500 1.00 91.94 174 SER A N 1
ATOM 1316 C CA . SER A 1 174 ? -9.708 -5.300 13.418 1.00 91.94 174 SER A CA 1
ATOM 1317 C C . SER A 1 174 ? -10.729 -5.112 12.295 1.00 91.94 174 SER A C 1
ATOM 1319 O O . SER A 1 174 ? -10.395 -5.161 11.115 1.00 91.94 174 SER A O 1
ATOM 1321 N N . ILE A 1 175 ? -11.978 -4.824 12.658 1.00 89.25 175 ILE A N 1
ATOM 1322 C CA . ILE A 1 175 ? -13.035 -4.506 11.697 1.00 89.25 175 ILE A CA 1
ATOM 1323 C C . ILE A 1 175 ? -12.731 -3.189 10.966 1.00 89.25 175 ILE A C 1
ATOM 1325 O O . ILE A 1 175 ? -12.878 -3.116 9.747 1.00 89.25 175 ILE A O 1
ATOM 1329 N N . LEU A 1 176 ? -12.284 -2.152 11.685 1.00 91.94 176 LEU A N 1
ATOM 1330 C CA . LEU A 1 176 ? -11.875 -0.883 11.069 1.00 91.94 176 LEU A CA 1
ATOM 1331 C C . LEU A 1 176 ? -10.678 -1.060 10.125 1.00 91.94 176 LEU A C 1
ATOM 1333 O O . LEU A 1 176 ? -10.639 -0.428 9.069 1.00 91.94 176 LEU A O 1
ATOM 1337 N N . ALA A 1 177 ? -9.730 -1.925 10.486 1.00 94.56 177 ALA A N 1
ATOM 1338 C CA . ALA A 1 177 ? -8.573 -2.274 9.673 1.00 94.56 177 ALA A CA 1
ATOM 1339 C C . ALA A 1 177 ? -8.991 -2.964 8.377 1.00 94.56 177 ALA A C 1
ATOM 1341 O O . ALA A 1 177 ? -8.558 -2.556 7.302 1.00 94.56 177 ALA A O 1
ATOM 1342 N N . PHE A 1 178 ? -9.905 -3.930 8.475 1.00 92.19 178 PHE A N 1
ATOM 1343 C CA . PHE A 1 178 ? -10.473 -4.607 7.318 1.00 92.19 178 PHE A CA 1
ATOM 1344 C C . PHE A 1 178 ? -11.163 -3.627 6.360 1.00 92.19 178 PHE A C 1
ATOM 1346 O O . PHE A 1 178 ? -10.844 -3.586 5.174 1.00 92.19 178 PHE A O 1
ATOM 1353 N N . ILE A 1 179 ? -12.046 -2.767 6.882 1.00 91.38 179 ILE A N 1
ATOM 1354 C CA . ILE A 1 179 ? -12.740 -1.744 6.083 1.00 91.38 179 ILE A CA 1
ATOM 1355 C C . ILE A 1 179 ? -11.732 -0.790 5.432 1.00 91.38 179 ILE A C 1
ATOM 1357 O O . ILE A 1 179 ? -11.858 -0.459 4.255 1.00 91.38 179 ILE A O 1
ATOM 1361 N N . THR A 1 180 ? -10.716 -0.367 6.184 1.00 94.06 180 THR A N 1
ATOM 1362 C CA . THR A 1 180 ? -9.663 0.523 5.688 1.00 94.06 180 THR A CA 1
ATOM 1363 C C . THR A 1 180 ? -8.873 -0.128 4.559 1.00 94.06 180 THR A C 1
ATOM 1365 O O . THR A 1 180 ? -8.715 0.493 3.512 1.00 94.06 180 THR A O 1
ATOM 1368 N N . GLY A 1 181 ? -8.428 -1.374 4.729 1.00 94.38 181 GLY A N 1
ATOM 1369 C CA . GLY A 1 181 ? -7.686 -2.096 3.699 1.00 94.38 181 GLY A CA 1
ATOM 1370 C C . GLY A 1 181 ? -8.510 -2.307 2.427 1.00 94.38 181 GLY A C 1
ATOM 1371 O O . GLY A 1 181 ? -8.000 -2.069 1.336 1.00 94.38 181 GLY A O 1
ATOM 1372 N N . VAL A 1 182 ? -9.808 -2.614 2.552 1.00 91.19 182 VAL A N 1
ATOM 1373 C CA . VAL A 1 182 ? -10.733 -2.715 1.407 1.00 91.19 182 VAL A CA 1
ATOM 1374 C C . VAL A 1 182 ? -10.867 -1.382 0.665 1.00 91.19 182 VAL A C 1
ATOM 1376 O O . VAL A 1 182 ? -10.759 -1.338 -0.563 1.00 91.19 182 VAL A O 1
ATOM 1379 N N . VAL A 1 183 ? -11.084 -0.279 1.391 1.00 93.00 183 VAL A N 1
ATOM 1380 C CA . VAL A 1 183 ? -11.229 1.055 0.784 1.00 93.00 183 VAL A CA 1
ATOM 1381 C C . VAL A 1 183 ? -9.934 1.467 0.087 1.00 93.00 183 VAL A C 1
ATOM 1383 O O . VAL A 1 183 ? -9.974 1.873 -1.071 1.00 93.00 183 VAL A O 1
ATOM 1386 N N . LEU A 1 184 ? -8.784 1.301 0.745 1.00 95.88 184 LEU A N 1
ATOM 1387 C CA . LEU A 1 184 ? -7.481 1.613 0.160 1.00 95.88 184 LEU A CA 1
ATOM 1388 C C . LEU A 1 184 ? -7.195 0.747 -1.071 1.00 95.88 184 LEU A C 1
ATOM 1390 O O . LEU A 1 184 ? -6.834 1.291 -2.109 1.00 95.88 184 LEU A O 1
ATOM 1394 N N . SER A 1 185 ? -7.443 -0.563 -1.003 1.00 93.25 185 SER A N 1
ATOM 1395 C CA . SER A 1 185 ? -7.295 -1.478 -2.146 1.00 93.25 185 SER A CA 1
ATOM 1396 C C . SER A 1 185 ? -8.177 -1.075 -3.322 1.00 93.25 185 SER A C 1
ATOM 1398 O O . SER A 1 185 ? -7.754 -1.157 -4.468 1.00 93.25 185 SER A O 1
ATOM 1400 N N . THR A 1 186 ? -9.372 -0.551 -3.053 1.00 91.19 186 THR A N 1
ATOM 1401 C CA . THR A 1 186 ? -10.244 -0.012 -4.104 1.00 91.19 186 THR A CA 1
ATOM 1402 C C . THR A 1 186 ? -9.682 1.275 -4.706 1.00 91.19 186 THR A C 1
ATOM 1404 O O . THR A 1 186 ? -9.847 1.500 -5.897 1.00 91.19 186 THR A O 1
ATOM 1407 N N . MET A 1 187 ? -9.011 2.122 -3.920 1.00 95.31 187 MET A N 1
ATOM 1408 C CA . MET A 1 187 ? -8.446 3.394 -4.390 1.00 95.31 187 MET A CA 1
ATOM 1409 C C . MET A 1 187 ? -7.184 3.211 -5.252 1.00 95.31 187 MET A C 1
ATOM 1411 O O . MET A 1 187 ? -6.982 3.987 -6.185 1.00 95.31 187 MET A O 1
ATOM 1415 N N . ILE A 1 188 ? -6.347 2.205 -4.972 1.00 96.12 188 ILE A N 1
ATOM 1416 C CA . ILE A 1 188 ? -5.034 2.008 -5.625 1.00 96.12 188 ILE A CA 1
ATOM 1417 C C . ILE A 1 188 ? -5.129 1.911 -7.162 1.00 96.12 188 ILE A C 1
ATOM 1419 O O . ILE A 1 188 ? -4.405 2.658 -7.826 1.00 96.12 188 ILE A O 1
ATOM 1423 N N . PRO A 1 189 ? -6.025 1.091 -7.760 1.00 93.31 189 PRO A N 1
ATOM 1424 C CA . PRO A 1 189 ? -6.184 1.004 -9.215 1.00 93.31 189 PRO A CA 1
ATOM 1425 C C . PRO A 1 189 ? -6.560 2.313 -9.907 1.00 93.31 189 PRO A C 1
ATOM 1427 O O . PRO A 1 189 ? -6.360 2.430 -11.111 1.00 93.31 189 PRO A O 1
ATOM 1430 N N . PHE A 1 190 ? -7.087 3.294 -9.172 1.00 95.06 190 PHE A N 1
ATOM 1431 C CA . PHE A 1 190 ? -7.415 4.611 -9.715 1.00 95.06 190 PHE A CA 1
ATOM 1432 C C . PHE A 1 190 ? -6.310 5.630 -9.442 1.00 95.06 190 PHE A C 1
ATOM 1434 O O . PHE A 1 190 ? -5.934 6.375 -10.341 1.00 95.06 190 PHE A O 1
ATOM 1441 N N . LEU A 1 191 ? -5.774 5.659 -8.219 1.00 97.50 191 LEU A N 1
ATOM 1442 C CA . LEU A 1 191 ? -4.784 6.654 -7.812 1.00 97.50 191 LEU A CA 1
ATOM 1443 C C . LEU A 1 191 ? -3.433 6.460 -8.500 1.00 97.50 191 LEU A C 1
ATOM 1445 O O . LEU A 1 191 ? -2.844 7.451 -8.926 1.00 97.50 191 LEU A O 1
ATOM 1449 N N . VAL A 1 192 ? -2.961 5.215 -8.639 1.00 97.56 192 VAL A N 1
ATOM 1450 C CA . VAL A 1 192 ? -1.658 4.946 -9.267 1.00 97.56 192 VAL A CA 1
ATOM 1451 C C . VAL A 1 192 ? -1.650 5.453 -10.716 1.00 97.56 192 VAL A C 1
ATOM 1453 O O . VAL A 1 192 ? -0.829 6.322 -11.012 1.00 97.56 192 VAL A O 1
ATOM 1456 N N . PRO A 1 193 ? -2.573 5.036 -11.612 1.00 95.88 193 PRO A N 1
ATOM 1457 C CA . PRO A 1 193 ? -2.595 5.566 -12.974 1.00 95.88 193 PRO A CA 1
ATOM 1458 C C . PRO A 1 193 ? -2.883 7.067 -13.028 1.00 95.88 193 PRO A C 1
ATOM 1460 O O . PRO A 1 193 ? -2.339 7.750 -13.888 1.00 95.88 193 PRO A O 1
ATOM 1463 N N . PHE A 1 194 ? -3.713 7.592 -12.118 1.00 97.62 194 PHE A N 1
ATOM 1464 C CA . PHE A 1 194 ? -4.015 9.023 -12.066 1.00 97.62 194 PHE A CA 1
ATOM 1465 C C . PHE A 1 194 ? -2.757 9.870 -11.857 1.00 97.62 194 PHE A C 1
ATOM 1467 O O . PHE A 1 194 ? -2.554 10.826 -12.594 1.00 97.62 194 PHE A O 1
ATOM 1474 N N . PHE A 1 195 ? -1.889 9.522 -10.902 1.00 97.56 195 PHE A N 1
ATOM 1475 C CA . PHE A 1 195 ? -0.653 10.282 -10.688 1.00 97.56 195 PHE A CA 1
ATOM 1476 C C . PHE A 1 195 ? 0.368 10.083 -11.808 1.00 97.56 195 PHE A C 1
ATOM 1478 O O . PHE A 1 195 ? 1.047 11.040 -12.169 1.00 97.56 195 PHE A O 1
ATOM 1485 N N . LEU A 1 196 ? 0.434 8.886 -12.399 1.00 96.50 196 LEU A N 1
ATOM 1486 C CA . LEU A 1 196 ? 1.318 8.623 -13.538 1.00 96.50 196 LEU A CA 1
ATOM 1487 C C . LEU A 1 196 ? 0.960 9.442 -14.786 1.00 96.50 196 LEU A C 1
ATOM 1489 O O . LEU A 1 196 ? 1.838 9.698 -15.594 1.00 96.50 196 LEU A O 1
ATOM 1493 N N . GLN A 1 197 ? -0.287 9.901 -14.946 1.00 95.31 197 GLN A N 1
ATOM 1494 C CA . GLN A 1 197 ? -0.655 10.801 -16.053 1.00 95.31 197 GLN A CA 1
ATOM 1495 C C . GLN A 1 197 ? 0.030 12.173 -15.979 1.00 95.31 197 GLN A C 1
ATOM 1497 O O . GLN A 1 197 ? 0.096 12.871 -16.989 1.00 95.31 197 GLN A O 1
ATOM 1502 N N . PHE A 1 198 ? 0.491 12.576 -14.793 1.00 93.62 198 PHE A N 1
ATOM 1503 C CA . PHE A 1 198 ? 1.184 13.846 -14.570 1.00 93.62 198 PHE A CA 1
ATOM 1504 C C . PHE A 1 198 ? 2.703 13.682 -14.440 1.00 93.62 198 PHE A C 1
ATOM 1506 O O . PHE A 1 198 ? 3.392 14.695 -14.305 1.00 93.62 198 PHE A O 1
ATOM 1513 N N . ALA A 1 199 ? 3.193 12.438 -14.414 1.00 87.12 199 ALA A N 1
ATOM 1514 C CA . ALA A 1 199 ? 4.607 12.102 -14.290 1.00 87.12 199 ALA A CA 1
ATOM 1515 C C . ALA A 1 199 ? 5.373 12.359 -15.591 1.00 87.12 199 ALA A C 1
ATOM 1517 O O . ALA A 1 199 ? 4.800 12.125 -16.680 1.00 87.12 199 ALA A O 1
#

Sequence (199 aa):
MTLILVIAIALGILMGLYVFPNGILIYLDQGVTLGLCIMLFFVGIDIGKNKEVFNRIKVLGWKILLLPISIATGSIIGAMIISYSINLPLWEAAAVGSGMGWYSFSAVIIDQLHSTQLGAIGFLSNVLREILAILILPLIAKYFQPLYAIAPAGATAMDTVLPLISRYTSPEISILAFITGVVLSTMIPFLVPFFLQFA

Secondary structure (DSSP, 8-state):
-HHHHHHHHHHHHHHHHHTS-GGGHHHHHHHHHHHHHHHHHHHHHHHHH-HHHHHHHHHH-GGGGHHHHHHHHHHHHHHHHHHHHHT--HHHHHHHHTTTT-HHHHHHHHHHHT-HHHHHHHHHHHHHHHHHHHHHHHHHHHHS-GGGGHHHHGGGGGTTSHHHHHHHS-HHHHHHHHHHHHHHHHHHHHHHHHHHTT-